Protein AF-0000000068151676 (afdb_homodimer)

InterPro domains:
  IPR029068 Glyoxalase/Bleomycin resistance protein/Dihydroxybiphenyl dioxygenase [G3DSA:3.10.180.10] (1-134)
  IPR029068 Glyoxalase/Bleomycin resistance protein/Dihydroxybiphenyl dioxygenase [SSF54593] (1-127)
  IPR037523 Vicinal oxygen chelate (VOC), core domain [PS51819] (2-126)
  IPR053863 Glyoxalase/Bleomycin resistance-like, N-terminal [PF22677] (2-41)

Sequence (268 aa):
MRMIFVNLPVKDLKASRSFFSALGFTFNEQFSDETAACMVIDDNIFAMLLTEPKFRSFIVGEISDTAKGTEVITALSAASRAECDDMFDKAIAAGGKPWKPAIDYGFMYGISFQDLDGHVWEFMWMDMSAQQQAMRMIFVNLPVKDLKASRSFFSALGFTFNEQFSDETAACMVIDDNIFAMLLTEPKFRSFIVGEISDTAKGTEVITALSAASRAECDDMFDKAIAAGGKPWKPAIDYGFMYGISFQDLDGHVWEFMWMDMSAQQQA

Structure (mmCIF, N/CA/C/O backbone):
data_AF-0000000068151676-model_v1
#
loop_
_entity.id
_entity.type
_entity.pdbx_description
1 polymer 'VOC domain-containing protein'
#
loop_
_atom_site.group_PDB
_atom_site.id
_atom_site.type_symbol
_atom_site.label_atom_id
_atom_site.label_alt_id
_atom_site.label_comp_id
_atom_site.label_asym_id
_atom_site.label_entity_id
_atom_site.label_seq_id
_atom_site.pdbx_PDB_ins_code
_atom_site.Cartn_x
_atom_site.Cartn_y
_atom_site.Cartn_z
_atom_site.occupancy
_atom_site.B_iso_or_equiv
_atom_site.auth_seq_id
_atom_site.auth_comp_id
_atom_site.auth_asym_id
_atom_site.auth_atom_id
_atom_site.pdbx_PDB_model_num
ATOM 1 N N . MET A 1 1 ? -5.285 -12.68 12.672 1 90 1 MET A N 1
ATOM 2 C CA . MET A 1 1 ? -4.746 -11.344 12.422 1 90 1 MET A CA 1
ATOM 3 C C . MET A 1 1 ? -4.367 -11.18 10.961 1 90 1 MET A C 1
ATOM 5 O O . MET A 1 1 ? -3.666 -12.023 10.391 1 90 1 MET A O 1
ATOM 9 N N . ARG A 1 2 ? -4.957 -10.148 10.32 1 96.56 2 ARG A N 1
ATOM 10 C CA . ARG A 1 2 ? -4.684 -9.906 8.906 1 96.56 2 ARG A CA 1
ATOM 11 C C . ARG A 1 2 ? -3.449 -9.031 8.727 1 96.56 2 ARG A C 1
ATOM 13 O O . ARG A 1 2 ? -3.264 -8.055 9.453 1 96.56 2 ARG A O 1
ATOM 20 N N . MET A 1 3 ? -2.578 -9.43 7.773 1 98.19 3 MET A N 1
ATOM 21 C CA . MET A 1 3 ? -1.431 -8.602 7.406 1 98.19 3 MET A CA 1
ATOM 22 C C . MET A 1 3 ? -1.696 -7.852 6.109 1 98.19 3 MET A C 1
ATOM 24 O O . MET A 1 3 ? -2.447 -8.32 5.254 1 98.19 3 MET A O 1
ATOM 28 N N . ILE A 1 4 ? -1.12 -6.715 6.02 1 98.81 4 ILE A N 1
ATOM 29 C CA . ILE A 1 4 ? -1.183 -5.969 4.77 1 98.81 4 ILE A CA 1
ATOM 30 C C . ILE A 1 4 ? 0.229 -5.734 4.238 1 98.81 4 ILE A C 1
ATOM 32 O O . ILE A 1 4 ? 1.154 -5.469 5.008 1 98.81 4 ILE A O 1
ATOM 36 N N . PHE A 1 5 ? 0.404 -5.891 2.932 1 98.81 5 PHE A N 1
ATOM 37 C CA . PHE A 1 5 ? 1.604 -5.57 2.166 1 98.81 5 PHE A CA 1
ATOM 38 C C . PHE A 1 5 ? 1.286 -4.602 1.036 1 98.81 5 PHE A C 1
ATOM 40 O O . PHE A 1 5 ? 0.619 -4.965 0.066 1 98.81 5 PHE A O 1
ATOM 47 N N . VAL A 1 6 ? 1.737 -3.387 1.204 1 98.94 6 VAL A N 1
ATOM 48 C CA . VAL A 1 6 ? 1.588 -2.404 0.135 1 98.94 6 VAL A CA 1
ATOM 49 C C . VAL A 1 6 ? 2.783 -2.486 -0.812 1 98.94 6 VAL A C 1
ATOM 51 O O . VAL A 1 6 ? 3.898 -2.102 -0.45 1 98.94 6 VAL A O 1
ATOM 54 N N . ASN A 1 7 ? 2.584 -2.951 -2.025 1 98.94 7 ASN A N 1
ATOM 55 C CA . ASN A 1 7 ? 3.658 -3.143 -2.996 1 98.94 7 ASN A CA 1
ATOM 56 C C . ASN A 1 7 ? 3.814 -1.926 -3.904 1 98.94 7 ASN A C 1
ATOM 58 O O . ASN A 1 7 ? 2.865 -1.524 -4.582 1 98.94 7 ASN A O 1
ATOM 62 N N . LEU A 1 8 ? 4.992 -1.408 -3.936 1 98.94 8 LEU A N 1
ATOM 63 C CA . LEU A 1 8 ? 5.289 -0.216 -4.723 1 98.94 8 LEU A CA 1
ATOM 64 C C . LEU A 1 8 ? 6.531 -0.427 -5.582 1 98.94 8 LEU A C 1
ATOM 66 O O . LEU A 1 8 ? 7.551 -0.92 -5.094 1 98.94 8 LEU A O 1
ATOM 70 N N . PRO A 1 9 ? 6.473 -0.011 -6.848 1 98.94 9 PRO A N 1
ATOM 71 C CA . PRO A 1 9 ? 7.676 -0.056 -7.68 1 98.94 9 PRO A CA 1
ATOM 72 C C . PRO A 1 9 ? 8.664 1.059 -7.344 1 98.94 9 PRO A C 1
ATOM 74 O O . PRO A 1 9 ? 8.258 2.182 -7.043 1 98.94 9 PRO A O 1
ATOM 77 N N . VAL A 1 10 ? 9.898 0.728 -7.414 1 98.94 10 VAL A N 1
ATOM 78 C CA . VAL A 1 10 ? 10.945 1.719 -7.215 1 98.94 10 VAL A CA 1
ATOM 79 C C . VAL A 1 10 ? 12.008 1.58 -8.312 1 98.94 10 VAL A C 1
ATOM 81 O O . VAL A 1 10 ? 12.25 0.48 -8.812 1 98.94 10 VAL A O 1
ATOM 84 N N . LYS A 1 11 ? 12.648 2.662 -8.656 1 98.75 11 LYS A N 1
ATOM 85 C CA . LYS A 1 11 ? 13.648 2.682 -9.727 1 98.75 11 LYS A CA 1
ATOM 86 C C . LYS A 1 11 ? 15 2.184 -9.219 1 98.75 11 LYS A C 1
ATOM 88 O O . LYS A 1 11 ? 15.719 1.485 -9.938 1 98.75 11 LYS A O 1
ATOM 93 N N . ASP A 1 12 ? 15.445 2.574 -8.07 1 98.81 12 ASP A N 1
ATOM 94 C CA . ASP A 1 12 ? 16.688 2.205 -7.414 1 98.81 12 ASP A CA 1
ATOM 95 C C . ASP A 1 12 ? 16.438 1.697 -5.996 1 98.81 12 ASP A C 1
ATOM 97 O O . ASP A 1 12 ? 16.266 2.49 -5.07 1 98.81 12 ASP A O 1
ATOM 101 N N . LEU A 1 13 ? 16.547 0.364 -5.852 1 98.88 13 LEU A N 1
ATOM 102 C CA . LEU A 1 13 ? 16.156 -0.261 -4.594 1 98.88 13 LEU A CA 1
ATOM 103 C C . LEU A 1 13 ? 17.078 0.171 -3.461 1 98.88 13 LEU A C 1
ATOM 105 O O . LEU A 1 13 ? 16.625 0.415 -2.342 1 98.88 13 LEU A O 1
ATOM 109 N N . LYS A 1 14 ? 18.312 0.249 -3.689 1 98.75 14 LYS A N 1
ATOM 110 C CA . LYS A 1 14 ? 19.266 0.668 -2.67 1 98.75 14 LYS A CA 1
ATOM 111 C C . LYS A 1 14 ? 18.969 2.086 -2.188 1 98.75 14 LYS A C 1
ATOM 113 O O . LYS A 1 14 ? 19 2.355 -0.985 1 98.75 14 LYS A O 1
ATOM 118 N N . ALA A 1 15 ? 18.703 3.014 -3.115 1 98.88 15 ALA A N 1
ATOM 119 C CA . ALA A 1 15 ? 18.359 4.391 -2.764 1 98.88 15 ALA A CA 1
ATOM 120 C C . ALA A 1 15 ? 17.078 4.441 -1.947 1 98.88 15 ALA A C 1
ATOM 122 O O . ALA A 1 15 ? 16.984 5.191 -0.972 1 98.88 15 ALA A O 1
ATOM 123 N N . SER A 1 16 ? 16.078 3.639 -2.355 1 98.94 16 SER A N 1
ATOM 124 C CA . SER A 1 16 ? 14.805 3.619 -1.641 1 98.94 16 SER A CA 1
ATOM 125 C C . SER A 1 16 ? 14.969 3.061 -0.231 1 98.94 16 SER A C 1
ATOM 127 O O . SER A 1 16 ? 14.375 3.578 0.72 1 98.94 16 SER A O 1
ATOM 129 N N . ARG A 1 17 ? 15.766 2.02 -0.066 1 98.81 17 ARG A N 1
ATOM 130 C CA . ARG A 1 17 ? 16.047 1.486 1.262 1 98.81 17 ARG A CA 1
ATOM 131 C C . ARG A 1 17 ? 16.703 2.545 2.148 1 98.81 17 ARG A C 1
ATOM 133 O O . ARG A 1 17 ? 16.328 2.703 3.312 1 98.81 17 ARG A O 1
ATOM 140 N N . SER A 1 18 ? 17.688 3.223 1.589 1 98.88 18 SER A N 1
ATOM 141 C CA . SER A 1 18 ? 18.359 4.277 2.332 1 98.88 18 SER A CA 1
ATOM 142 C C . SER A 1 18 ? 17.391 5.379 2.744 1 98.88 18 SER A C 1
ATOM 144 O O . SER A 1 18 ? 17.453 5.875 3.871 1 98.88 18 SER A O 1
ATOM 146 N N . PHE A 1 19 ? 16.531 5.77 1.815 1 98.94 19 PHE A N 1
ATOM 147 C CA . PHE A 1 19 ? 15.516 6.789 2.072 1 98.94 19 PHE A CA 1
ATOM 148 C C . PHE A 1 19 ? 14.656 6.402 3.27 1 98.94 19 PHE A C 1
ATOM 150 O O . PHE A 1 19 ? 14.562 7.16 4.242 1 98.94 19 PHE A O 1
ATOM 157 N N . PHE A 1 20 ? 14.055 5.199 3.26 1 98.94 20 PHE A N 1
ATOM 158 C CA . PHE A 1 20 ? 13.109 4.812 4.301 1 98.94 20 PHE A CA 1
ATOM 159 C C . PHE A 1 20 ? 13.836 4.469 5.594 1 98.94 20 PHE A C 1
ATOM 161 O O . PHE A 1 20 ? 13.297 4.668 6.684 1 98.94 20 PHE A O 1
ATOM 168 N N . SER A 1 21 ? 15.125 3.998 5.5 1 98.88 21 SER A N 1
ATOM 169 C CA . SER A 1 21 ? 15.938 3.84 6.699 1 98.88 21 SER A CA 1
ATOM 170 C C . SER A 1 21 ? 16.172 5.176 7.395 1 98.88 21 SER A C 1
ATOM 172 O O . SER A 1 21 ? 16.156 5.254 8.625 1 98.88 21 SER A O 1
ATOM 174 N N . ALA A 1 22 ? 16.422 6.23 6.594 1 98.81 22 ALA A N 1
ATOM 175 C CA . ALA A 1 22 ? 16.609 7.57 7.141 1 98.81 22 ALA A CA 1
ATOM 176 C C . ALA A 1 22 ? 15.352 8.031 7.887 1 98.81 22 ALA A C 1
ATOM 178 O O . ALA A 1 22 ? 15.43 8.883 8.773 1 98.81 22 ALA A O 1
ATOM 179 N N . LEU A 1 23 ? 14.164 7.527 7.52 1 98.75 23 LEU A N 1
ATOM 180 C CA . LEU A 1 23 ? 12.914 7.875 8.188 1 98.75 23 LEU A CA 1
ATOM 181 C C . LEU A 1 23 ? 12.719 7.039 9.445 1 98.75 23 LEU A C 1
ATOM 183 O O . LEU A 1 23 ? 11.781 7.27 10.211 1 98.75 23 LEU A O 1
ATOM 187 N N . GLY A 1 24 ? 13.531 5.996 9.641 1 98.5 24 GLY A N 1
ATOM 188 C CA . GLY A 1 24 ? 13.492 5.207 10.867 1 98.5 24 GLY A CA 1
ATOM 189 C C . GLY A 1 24 ? 12.898 3.824 10.656 1 98.5 24 GLY A C 1
ATOM 190 O O . GLY A 1 24 ? 12.766 3.053 11.609 1 98.5 24 GLY A O 1
ATOM 191 N N . PHE A 1 25 ? 12.547 3.49 9.406 1 98.75 25 PHE A N 1
ATOM 192 C CA . PHE A 1 25 ? 11.977 2.172 9.148 1 98.75 25 PHE A CA 1
ATOM 193 C C . PHE A 1 25 ? 13.078 1.129 8.992 1 98.75 25 PHE A C 1
ATOM 195 O O . PHE A 1 25 ? 14.211 1.461 8.641 1 98.75 25 PHE A O 1
ATOM 202 N N . THR A 1 26 ? 12.727 -0.078 9.344 1 98.69 26 THR A N 1
ATOM 203 C CA . THR A 1 26 ? 13.625 -1.218 9.195 1 98.69 26 THR A CA 1
ATOM 204 C C . THR A 1 26 ? 13.109 -2.174 8.117 1 98.69 26 THR A C 1
ATOM 206 O O . THR A 1 26 ? 12.031 -1.966 7.562 1 98.69 26 THR A O 1
ATOM 209 N N . PHE A 1 27 ? 13.938 -3.191 7.852 1 98.69 27 PHE A N 1
ATOM 210 C CA . PHE A 1 27 ? 13.594 -4.133 6.793 1 98.69 27 PHE A CA 1
ATOM 211 C C . PHE A 1 27 ? 13.719 -5.57 7.285 1 98.69 27 PHE A C 1
ATOM 213 O O . PHE A 1 27 ? 14.641 -5.902 8.023 1 98.69 27 PHE A O 1
ATOM 220 N N . ASN A 1 28 ? 12.703 -6.418 6.977 1 98.56 28 ASN A N 1
ATOM 221 C CA . ASN A 1 28 ? 12.781 -7.859 7.199 1 98.56 28 ASN A CA 1
ATOM 222 C C . ASN A 1 28 ? 13.617 -8.547 6.121 1 98.56 28 ASN A C 1
ATOM 224 O O . ASN A 1 28 ? 13.141 -8.75 5 1 98.56 28 ASN A O 1
ATOM 228 N N . GLU A 1 29 ? 14.781 -8.914 6.41 1 97.81 29 GLU A N 1
ATOM 229 C CA . GLU A 1 29 ? 15.727 -9.406 5.41 1 97.81 29 GLU A CA 1
ATOM 230 C C . GLU A 1 29 ? 15.336 -10.797 4.918 1 97.81 29 GLU A C 1
ATOM 232 O O . GLU A 1 29 ? 15.789 -11.242 3.865 1 97.81 29 GLU A O 1
ATOM 237 N N . GLN A 1 30 ? 14.523 -11.539 5.668 1 94.88 30 GLN A N 1
ATOM 238 C CA . GLN A 1 30 ? 14.016 -12.828 5.211 1 94.88 30 GLN A CA 1
ATOM 239 C C . GLN A 1 30 ? 13.164 -12.672 3.955 1 94.88 30 GLN A C 1
ATOM 241 O O . GLN A 1 30 ? 13.086 -13.586 3.131 1 94.88 30 GLN A O 1
ATOM 246 N N . PHE A 1 31 ? 12.609 -11.492 3.826 1 95.69 31 PHE A N 1
ATOM 247 C CA . PHE A 1 31 ? 11.719 -11.242 2.695 1 95.69 31 PHE A CA 1
ATOM 248 C C . PHE A 1 31 ? 12.266 -10.141 1.804 1 95.69 31 PHE A C 1
ATOM 250 O O . PHE A 1 31 ? 11.5 -9.375 1.206 1 95.69 31 PHE A O 1
ATOM 257 N N . SER A 1 32 ? 13.555 -9.984 1.828 1 98.06 32 SER A N 1
ATOM 258 C CA . SER A 1 32 ? 14.234 -9.008 0.991 1 98.06 32 SER A CA 1
ATOM 259 C C . SER A 1 32 ? 15.352 -9.656 0.174 1 98.06 32 SER A C 1
ATOM 261 O O . SER A 1 32 ? 15.953 -10.633 0.61 1 98.06 32 SER A O 1
ATOM 263 N N . ASP A 1 33 ? 15.539 -9.148 -0.966 1 98 33 ASP A N 1
ATOM 264 C CA . ASP A 1 33 ? 16.656 -9.531 -1.816 1 98 33 ASP A CA 1
ATOM 265 C C . ASP A 1 33 ? 17.078 -8.375 -2.729 1 98 33 ASP A C 1
ATOM 267 O O . ASP A 1 33 ? 16.828 -7.211 -2.414 1 98 33 ASP A O 1
ATOM 271 N N . GLU A 1 34 ? 17.781 -8.672 -3.789 1 98.06 34 GLU A N 1
ATOM 272 C CA . GLU A 1 34 ? 18.297 -7.625 -4.66 1 98.06 34 GLU A CA 1
ATOM 273 C C . GLU A 1 34 ? 17.188 -6.977 -5.473 1 98.06 34 GLU A C 1
ATOM 275 O O . GLU A 1 34 ? 17.375 -5.926 -6.086 1 98.06 34 GLU A O 1
ATOM 280 N N . THR A 1 35 ? 15.984 -7.602 -5.465 1 98.62 35 THR A N 1
ATOM 281 C CA . THR A 1 35 ? 14.922 -7.105 -6.328 1 98.62 35 THR A CA 1
ATOM 282 C C . THR A 1 35 ? 13.75 -6.582 -5.5 1 98.62 35 THR A C 1
ATOM 284 O O . THR A 1 35 ? 12.82 -5.973 -6.043 1 98.62 35 THR A O 1
ATOM 287 N N . ALA A 1 36 ? 13.766 -6.848 -4.168 1 98.75 36 ALA A N 1
ATOM 288 C CA . ALA A 1 36 ? 12.664 -6.465 -3.293 1 98.75 36 ALA A CA 1
ATOM 289 C C . ALA A 1 36 ? 13.148 -6.223 -1.867 1 98.75 36 ALA A C 1
ATOM 291 O O . ALA A 1 36 ? 14 -6.961 -1.361 1 98.75 36 ALA A O 1
ATOM 292 N N . ALA A 1 37 ? 12.633 -5.227 -1.216 1 98.88 37 ALA A N 1
ATOM 293 C CA . ALA A 1 37 ? 12.852 -4.945 0.2 1 98.88 37 ALA A CA 1
ATOM 294 C C . ALA A 1 37 ? 11.531 -4.914 0.967 1 98.88 37 ALA A C 1
ATOM 296 O O . ALA A 1 37 ? 10.602 -4.203 0.582 1 98.88 37 ALA A O 1
ATOM 297 N N . CYS A 1 38 ? 11.445 -5.68 2.004 1 98.81 38 CYS A N 1
ATOM 298 C CA . CYS A 1 38 ? 10.266 -5.73 2.867 1 98.81 38 CYS A CA 1
ATOM 299 C C . CYS A 1 38 ? 10.414 -4.762 4.035 1 98.81 38 CYS A C 1
ATOM 301 O O . CYS A 1 38 ? 11.047 -5.086 5.039 1 98.81 38 CYS A O 1
ATOM 303 N N . MET A 1 39 ? 9.797 -3.6 3.934 1 98.94 39 MET A N 1
ATOM 304 C CA . MET A 1 39 ? 9.836 -2.572 4.973 1 98.94 39 MET A CA 1
ATOM 305 C C . MET A 1 39 ? 8.844 -2.891 6.09 1 98.94 39 MET A C 1
ATOM 307 O O . MET A 1 39 ? 7.668 -3.135 5.828 1 9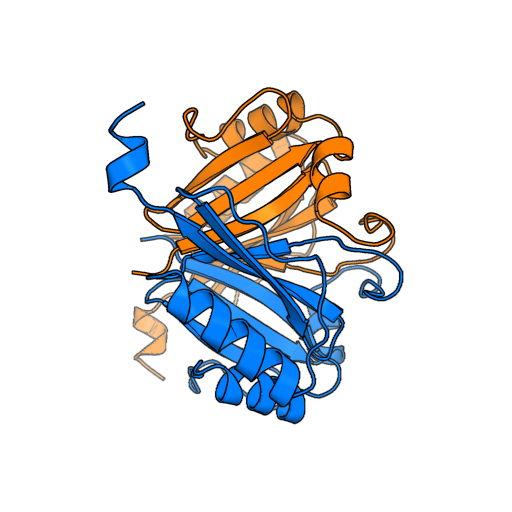8.94 39 MET A O 1
ATOM 311 N N . VAL A 1 40 ? 9.281 -2.873 7.312 1 98.81 40 VAL A N 1
ATOM 312 C CA . VAL A 1 40 ? 8.445 -3.166 8.477 1 98.81 40 VAL A CA 1
ATOM 313 C C . VAL A 1 40 ? 7.867 -1.868 9.031 1 98.81 40 VAL A C 1
ATOM 315 O O . VAL A 1 40 ? 8.609 -0.986 9.469 1 98.81 40 VAL A O 1
ATOM 318 N N . ILE A 1 41 ? 6.574 -1.723 9.039 1 98.69 41 ILE A N 1
ATOM 319 C CA . ILE A 1 41 ? 5.895 -0.536 9.547 1 98.69 41 ILE A CA 1
ATOM 320 C C . ILE A 1 41 ? 5.32 -0.821 10.93 1 98.69 41 ILE A C 1
ATOM 322 O O . ILE A 1 41 ? 5.441 0.004 11.844 1 98.69 41 ILE A O 1
ATOM 326 N N . ASP A 1 42 ? 4.68 -1.977 11.109 1 98.25 42 ASP A N 1
ATOM 327 C CA . ASP A 1 42 ? 4.172 -2.547 12.352 1 98.25 42 ASP A CA 1
ATOM 328 C C . ASP A 1 42 ? 4.16 -4.074 12.289 1 98.25 42 ASP A C 1
ATOM 330 O O . ASP A 1 42 ? 4.645 -4.664 11.32 1 98.25 42 ASP A O 1
ATOM 334 N N . ASP A 1 43 ? 3.658 -4.773 13.344 1 97.38 43 ASP A N 1
ATOM 335 C CA . ASP A 1 43 ? 3.701 -6.23 13.438 1 97.38 43 ASP A CA 1
ATOM 336 C C . ASP A 1 43 ? 2.986 -6.879 12.25 1 97.38 43 ASP A C 1
ATOM 338 O O . ASP A 1 43 ? 3.377 -7.953 11.797 1 97.38 43 ASP A O 1
ATOM 342 N N . ASN A 1 44 ? 1.935 -6.211 11.742 1 98.19 44 ASN A N 1
ATOM 343 C CA . ASN A 1 44 ? 1.143 -6.797 10.664 1 98.19 44 ASN A CA 1
ATOM 344 C C . ASN A 1 44 ? 0.999 -5.832 9.492 1 98.19 44 ASN A C 1
ATOM 346 O O . ASN A 1 44 ? 0.068 -5.957 8.695 1 98.19 44 ASN A O 1
ATOM 350 N N . ILE A 1 45 ? 1.82 -4.785 9.43 1 98.81 45 ILE A N 1
ATOM 351 C CA . ILE A 1 45 ? 1.795 -3.791 8.359 1 98.81 45 ILE A CA 1
ATOM 352 C C . ILE A 1 45 ? 3.17 -3.707 7.699 1 98.81 45 ILE A C 1
ATOM 354 O O . ILE A 1 45 ? 4.168 -3.416 8.359 1 98.81 45 ILE A O 1
ATOM 358 N N . PHE A 1 46 ? 3.18 -3.902 6.375 1 98.88 46 PHE A N 1
ATOM 359 C CA . PHE A 1 46 ? 4.418 -3.889 5.605 1 98.88 46 PHE A CA 1
ATOM 360 C C . PHE A 1 46 ? 4.242 -3.115 4.305 1 98.88 46 PHE A C 1
ATOM 362 O O . PHE A 1 46 ? 3.133 -3.035 3.771 1 98.88 46 PHE A O 1
ATOM 369 N N . ALA A 1 47 ? 5.328 -2.602 3.848 1 98.94 47 ALA A N 1
ATOM 370 C CA . ALA A 1 47 ? 5.445 -2.158 2.461 1 98.94 47 ALA A CA 1
ATOM 371 C C . ALA A 1 47 ? 6.516 -2.953 1.719 1 98.94 47 ALA A C 1
ATOM 373 O O . ALA A 1 47 ? 7.613 -3.166 2.24 1 98.94 47 ALA A O 1
ATOM 374 N N . MET A 1 48 ? 6.188 -3.383 0.573 1 98.88 48 MET A N 1
ATOM 375 C CA . MET A 1 48 ? 7.148 -4.043 -0.307 1 98.88 48 MET A CA 1
ATOM 376 C C . MET A 1 48 ? 7.645 -3.082 -1.383 1 98.88 48 MET A C 1
ATOM 378 O O . MET A 1 48 ? 6.895 -2.707 -2.283 1 98.88 48 MET A O 1
ATOM 382 N N . LEU A 1 49 ? 8.906 -2.729 -1.244 1 98.94 49 LEU A N 1
ATOM 383 C CA . LEU A 1 49 ? 9.555 -1.965 -2.303 1 98.94 49 LEU A CA 1
ATOM 384 C C . LEU A 1 49 ? 10.164 -2.893 -3.346 1 98.94 49 LEU A C 1
ATOM 386 O O . LEU A 1 49 ? 11.094 -3.65 -3.045 1 98.94 49 LEU A O 1
ATOM 390 N N . LEU A 1 50 ? 9.648 -2.824 -4.531 1 98.94 50 LEU A N 1
ATOM 391 C CA . LEU A 1 50 ? 10.047 -3.736 -5.594 1 98.94 50 LEU A CA 1
ATOM 392 C C . LEU A 1 50 ? 10.742 -2.982 -6.727 1 98.94 50 LEU A C 1
ATOM 394 O O . LEU A 1 50 ? 10.242 -1.951 -7.184 1 98.94 50 LEU A O 1
ATOM 398 N N . THR A 1 51 ? 11.875 -3.525 -7.238 1 98.94 51 THR A N 1
ATOM 399 C CA . THR A 1 51 ? 12.391 -2.953 -8.477 1 98.94 51 THR A CA 1
ATOM 400 C C . THR A 1 51 ? 11.336 -2.996 -9.578 1 98.94 51 THR A C 1
ATOM 402 O O . THR A 1 51 ? 10.438 -3.842 -9.547 1 98.94 51 THR A O 1
ATOM 405 N N . GLU A 1 52 ? 11.469 -2.09 -10.523 1 98.75 52 GLU A N 1
ATOM 406 C CA . GLU A 1 52 ? 10.477 -2.029 -11.594 1 98.75 52 GLU A CA 1
ATOM 407 C C . GLU A 1 52 ? 10.383 -3.357 -12.336 1 98.75 52 GLU A C 1
ATOM 409 O O . GLU A 1 52 ? 9.289 -3.84 -12.633 1 98.75 52 GLU A O 1
ATOM 414 N N . PRO A 1 53 ? 11.555 -4.035 -12.672 1 98.62 53 PRO A N 1
ATOM 415 C CA . PRO A 1 53 ? 11.422 -5.34 -13.32 1 98.62 53 PRO A CA 1
ATOM 416 C C . PRO A 1 53 ? 10.664 -6.352 -12.461 1 98.62 53 PRO A C 1
ATOM 418 O O . PRO A 1 53 ? 9.812 -7.086 -12.977 1 98.62 53 PRO A O 1
ATOM 421 N N . LYS A 1 54 ? 10.922 -6.43 -11.211 1 98.62 54 LYS A N 1
ATOM 422 C CA . LYS A 1 54 ? 10.203 -7.332 -10.312 1 98.62 54 LYS A CA 1
ATOM 423 C C . LYS A 1 54 ? 8.719 -6.988 -10.25 1 98.62 54 LYS A C 1
ATOM 425 O O . LYS A 1 54 ? 7.867 -7.871 -10.375 1 98.62 54 LYS A O 1
ATOM 430 N N . PHE A 1 55 ? 8.375 -5.738 -10.055 1 98.75 55 PHE A N 1
ATOM 431 C CA . PHE A 1 55 ? 6.988 -5.289 -9.992 1 98.75 55 PHE A CA 1
ATOM 432 C C . PHE A 1 55 ? 6.242 -5.648 -11.273 1 98.75 55 PHE A C 1
ATOM 434 O O . PHE A 1 55 ? 5.09 -6.082 -11.227 1 98.75 55 PHE A O 1
ATOM 441 N N . ARG A 1 56 ? 6.855 -5.504 -12.438 1 98.38 56 ARG A N 1
ATOM 442 C CA . ARG A 1 56 ? 6.25 -5.809 -13.727 1 98.38 56 ARG A CA 1
ATOM 443 C C . ARG A 1 56 ? 5.836 -7.273 -13.805 1 98.38 56 ARG A C 1
ATOM 445 O O . ARG A 1 56 ? 4.875 -7.617 -14.5 1 98.38 56 ARG A O 1
ATOM 452 N N . SER A 1 57 ? 6.523 -8.078 -13.07 1 97.38 57 SER A N 1
ATOM 453 C CA . SER A 1 57 ? 6.188 -9.5 -13.102 1 97.38 57 SER A CA 1
ATOM 454 C C . SER A 1 57 ? 4.852 -9.766 -12.414 1 97.38 57 SER A C 1
ATOM 456 O O . SER A 1 57 ? 4.262 -10.836 -12.586 1 97.38 57 SER A O 1
ATOM 458 N N . PHE A 1 58 ? 4.32 -8.828 -11.688 1 97.56 58 PHE A N 1
ATOM 459 C CA . PHE A 1 58 ? 3.096 -9.016 -10.914 1 97.56 58 PHE A CA 1
ATOM 460 C C . PHE A 1 58 ? 1.931 -8.273 -11.562 1 97.56 58 PHE A C 1
ATOM 462 O O . PHE A 1 58 ? 0.791 -8.383 -11.102 1 97.56 58 PHE A O 1
ATOM 469 N N . ILE A 1 59 ? 2.242 -7.531 -12.625 1 98.12 59 ILE A N 1
ATOM 470 C CA . ILE A 1 59 ? 1.151 -6.707 -13.141 1 98.12 59 ILE A CA 1
ATOM 471 C C . ILE A 1 59 ? 0.902 -7.039 -14.609 1 98.12 59 ILE A C 1
ATOM 473 O O . ILE A 1 59 ? 1.736 -7.676 -15.258 1 98.12 59 ILE A O 1
ATOM 477 N N . VAL A 1 60 ? -0.286 -6.676 -14.984 1 96.56 60 VAL A N 1
ATOM 478 C CA . VAL A 1 60 ? -0.67 -6.641 -16.391 1 96.56 60 VAL A CA 1
ATOM 479 C C . VAL A 1 60 ? -0.567 -5.211 -16.922 1 96.56 60 VAL A C 1
ATOM 481 O O . VAL A 1 60 ? -1.132 -4.285 -16.328 1 96.56 60 VAL A O 1
ATOM 484 N N . GLY A 1 61 ? 0.168 -5.066 -17.969 1 96.44 61 GLY A N 1
ATOM 485 C CA . GLY A 1 61 ? 0.284 -3.723 -18.516 1 96.44 61 GLY A CA 1
ATOM 486 C C . GLY A 1 61 ? 1.44 -2.936 -17.922 1 96.44 61 GLY A C 1
ATOM 487 O O . GLY A 1 61 ? 2.488 -3.504 -17.609 1 96.44 61 GLY A O 1
ATOM 488 N N . GLU A 1 62 ? 1.354 -1.631 -17.781 1 98.12 62 GLU A N 1
ATOM 489 C CA . GLU A 1 62 ? 2.477 -0.75 -17.484 1 98.12 62 GLU A CA 1
ATOM 490 C C . GLU A 1 62 ? 2.455 -0.322 -16.016 1 98.12 62 GLU A C 1
ATOM 492 O O . GLU A 1 62 ? 1.425 -0.425 -15.344 1 98.12 62 GLU A O 1
ATOM 497 N N . ILE A 1 63 ? 3.615 0.045 -15.586 1 98.75 63 ILE A N 1
ATOM 498 C CA . ILE A 1 63 ? 3.713 0.749 -14.312 1 98.75 63 ILE A CA 1
ATOM 499 C C . ILE A 1 63 ? 3.236 2.189 -14.477 1 98.75 63 ILE A C 1
ATOM 501 O O . ILE A 1 63 ? 3.602 2.861 -15.445 1 98.75 63 ILE A O 1
ATOM 505 N N . SER A 1 64 ? 2.422 2.67 -13.586 1 98.44 64 SER A N 1
ATOM 506 C CA . SER A 1 64 ? 1.949 4.051 -13.641 1 98.44 64 SER A CA 1
ATOM 507 C C . SER A 1 64 ? 3.107 5.035 -13.539 1 98.44 64 SER A C 1
ATOM 509 O O . SER A 1 64 ? 4.086 4.781 -12.836 1 98.44 64 SER A O 1
ATOM 511 N N . ASP A 1 65 ? 2.988 6.141 -14.234 1 97.69 65 ASP A N 1
ATOM 512 C CA . ASP A 1 65 ? 3.908 7.27 -14.109 1 97.69 65 ASP A CA 1
ATOM 513 C C . ASP A 1 65 ? 3.467 8.219 -13 1 97.69 65 ASP A C 1
ATOM 515 O O . ASP A 1 65 ? 2.557 9.031 -13.195 1 97.69 65 ASP A O 1
ATOM 519 N N . THR A 1 66 ? 4.125 8.203 -11.859 1 97.62 66 THR A N 1
ATOM 520 C CA . THR A 1 66 ? 3.713 8.969 -10.688 1 97.62 66 THR A CA 1
ATOM 521 C C . THR A 1 66 ? 3.891 10.461 -10.922 1 97.62 66 THR A C 1
ATOM 523 O O . THR A 1 66 ? 3.377 11.281 -10.156 1 97.62 66 THR A O 1
ATOM 526 N N . ALA A 1 67 ? 4.566 10.867 -11.922 1 96.44 67 ALA A N 1
ATOM 527 C CA . ALA A 1 67 ? 4.668 12.273 -12.289 1 96.44 67 ALA A CA 1
ATOM 528 C C . ALA A 1 67 ? 3.402 12.75 -12.992 1 96.44 67 ALA A C 1
ATOM 530 O O . ALA A 1 67 ? 3.176 13.953 -13.125 1 96.44 67 ALA A O 1
ATOM 531 N N . LYS A 1 68 ? 2.611 11.766 -13.477 1 96.38 68 LYS A N 1
ATOM 532 C CA . LYS A 1 68 ? 1.448 12.133 -14.281 1 96.38 68 LYS A CA 1
ATOM 533 C C . LYS A 1 68 ? 0.154 11.93 -13.5 1 96.38 68 LYS A C 1
ATOM 535 O O . LYS A 1 68 ? -0.893 12.461 -13.875 1 96.38 68 LYS A O 1
ATOM 540 N N . GLY A 1 69 ? 0.163 11.172 -12.492 1 98.06 69 GLY A N 1
ATOM 541 C CA . GLY A 1 69 ? -1.042 10.922 -11.719 1 98.06 69 GLY A CA 1
ATOM 542 C C . GLY A 1 69 ? -0.771 10.188 -10.414 1 98.06 69 GLY A C 1
ATOM 543 O O . GLY A 1 69 ? 0.32 9.656 -10.211 1 98.06 69 GLY A O 1
ATOM 544 N N . THR A 1 70 ? -1.738 10.203 -9.516 1 98.81 70 THR A N 1
ATOM 545 C CA . THR A 1 70 ? -1.695 9.516 -8.227 1 98.81 70 THR A CA 1
ATOM 546 C C . THR A 1 70 ? -2.811 8.484 -8.133 1 98.81 7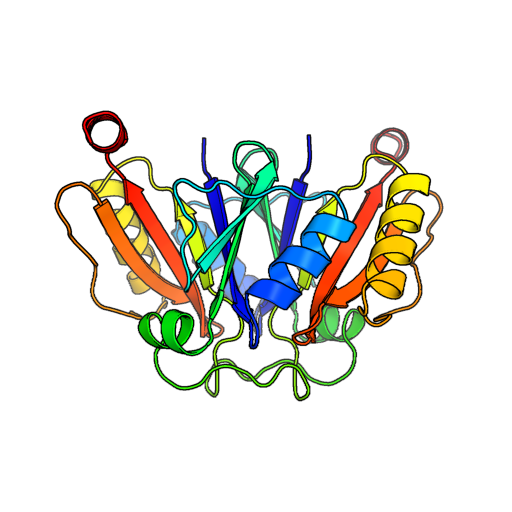0 THR A C 1
ATOM 548 O O . THR A 1 70 ? -3.984 8.805 -8.336 1 98.81 70 THR A O 1
ATOM 551 N N . GLU A 1 71 ? -2.436 7.254 -7.844 1 98.88 71 GLU A N 1
ATOM 552 C CA . GLU A 1 71 ? -3.432 6.195 -7.684 1 98.88 71 GLU A CA 1
ATOM 553 C C . GLU A 1 71 ? -3.717 5.926 -6.211 1 98.88 71 GLU A C 1
ATOM 555 O O . GLU A 1 71 ? -4.805 5.469 -5.855 1 98.88 71 GLU A O 1
ATOM 560 N N . VAL A 1 72 ? -2.734 6.141 -5.367 1 98.94 72 VAL A N 1
ATOM 561 C CA . VAL A 1 72 ? -2.852 5.734 -3.971 1 98.94 72 VAL A CA 1
ATOM 562 C C . VAL A 1 72 ? -2.162 6.758 -3.074 1 98.94 72 VAL A C 1
ATOM 564 O O . VAL A 1 72 ? -1.138 7.332 -3.451 1 98.94 72 VAL A O 1
ATOM 567 N N . ILE A 1 73 ? -2.762 7.094 -1.94 1 98.94 73 ILE A N 1
ATOM 568 C CA . ILE A 1 73 ? -2.102 7.75 -0.819 1 98.94 73 ILE A CA 1
ATOM 569 C C . ILE A 1 73 ? -1.971 6.773 0.348 1 98.94 73 ILE A C 1
ATOM 571 O O . ILE A 1 73 ? -2.969 6.227 0.823 1 98.94 73 ILE A O 1
ATOM 575 N N . THR A 1 74 ? -0.732 6.449 0.751 1 98.94 74 THR A N 1
ATOM 576 C CA . THR A 1 74 ? -0.507 5.629 1.935 1 98.94 74 THR A CA 1
ATOM 577 C C . THR A 1 74 ? -0.326 6.5 3.174 1 98.94 74 THR A C 1
ATOM 579 O O . THR A 1 74 ? 0.68 7.203 3.303 1 98.94 74 THR A O 1
ATOM 582 N N . ALA A 1 75 ? -1.354 6.5 4.078 1 98.81 75 ALA A N 1
ATOM 583 C CA . ALA A 1 75 ? -1.311 7.309 5.293 1 98.81 75 ALA A CA 1
ATOM 584 C C . ALA A 1 75 ? -1.022 6.441 6.516 1 98.81 75 ALA A C 1
ATOM 586 O O . ALA A 1 75 ? -1.622 5.375 6.688 1 98.81 75 ALA A O 1
ATOM 587 N N . LEU A 1 76 ? -0.117 6.844 7.34 1 98.81 76 LEU A N 1
ATOM 588 C CA . LEU A 1 76 ? 0.221 6.188 8.594 1 98.81 76 LEU A CA 1
ATOM 589 C C . LEU A 1 76 ? -0.089 7.094 9.781 1 98.81 76 LEU A C 1
ATOM 591 O O . LEU A 1 76 ? 0.112 8.305 9.711 1 98.81 76 LEU A O 1
ATOM 595 N N . SER A 1 77 ? -0.567 6.477 10.812 1 98.31 77 SER A N 1
ATOM 596 C CA . SER A 1 77 ? -0.797 7.254 12.023 1 98.31 77 SER A CA 1
ATOM 597 C C . SER A 1 77 ? 0.518 7.617 12.711 1 98.31 77 SER A C 1
ATOM 599 O O . SER A 1 77 ? 1.511 6.898 12.578 1 98.31 77 SER A O 1
ATOM 601 N N . ALA A 1 78 ? 0.496 8.727 13.359 1 97.81 78 ALA A N 1
ATOM 602 C CA . ALA A 1 78 ? 1.608 9.18 14.195 1 97.81 78 ALA A CA 1
ATOM 603 C C . ALA A 1 78 ? 1.194 9.266 15.664 1 97.81 78 ALA A C 1
ATOM 605 O O . ALA A 1 78 ? 0.025 9.5 15.969 1 97.81 78 ALA A O 1
ATOM 606 N N . ALA A 1 79 ? 2.125 9.086 16.547 1 96.31 79 ALA A N 1
ATOM 607 C CA . ALA A 1 79 ? 1.852 9.078 17.984 1 96.31 79 ALA A CA 1
ATOM 608 C C . ALA A 1 79 ? 1.723 10.5 18.531 1 96.31 79 ALA A C 1
ATOM 610 O O . ALA A 1 79 ? 1.229 10.711 19.641 1 96.31 79 ALA A O 1
ATOM 611 N N . SER A 1 80 ? 2.168 11.539 17.781 1 96.44 80 SER A N 1
ATOM 612 C CA . SER A 1 80 ? 2.145 12.938 18.188 1 96.44 80 SER A CA 1
ATOM 613 C C . SER A 1 80 ? 2.324 13.875 17 1 96.44 80 SER A C 1
ATOM 615 O O . SER A 1 80 ? 2.742 13.438 15.922 1 96.44 80 SER A O 1
ATOM 617 N N . ARG A 1 81 ? 2.018 15.117 17.234 1 97.12 81 ARG A N 1
ATOM 618 C CA . ARG A 1 81 ? 2.295 16.156 16.234 1 97.12 81 ARG A CA 1
ATOM 619 C C . ARG A 1 81 ? 3.785 16.219 15.93 1 97.12 81 ARG A C 1
ATOM 621 O O . ARG A 1 81 ? 4.176 16.375 14.766 1 97.12 81 ARG A O 1
ATOM 628 N N . ALA A 1 82 ? 4.586 16.156 16.984 1 98.06 82 ALA A N 1
ATOM 629 C CA . ALA A 1 82 ? 6.035 16.234 16.828 1 98.06 82 ALA A CA 1
ATOM 630 C C . ALA A 1 82 ? 6.555 15.117 15.922 1 98.06 82 ALA A C 1
ATOM 632 O O . ALA A 1 82 ? 7.496 15.32 15.156 1 98.06 82 ALA A O 1
ATOM 633 N N . GLU A 1 83 ? 5.996 13.898 16.047 1 98.25 83 GLU A N 1
ATOM 634 C CA . GLU A 1 83 ? 6.418 12.812 15.164 1 98.25 83 GLU A CA 1
ATOM 635 C C . GLU A 1 83 ? 6.133 13.141 13.703 1 98.25 83 GLU A C 1
ATOM 637 O O . GLU A 1 83 ? 6.93 12.812 12.82 1 98.25 83 GLU A O 1
ATOM 642 N N . CYS A 1 84 ? 4.988 13.75 13.414 1 98.5 84 CYS A N 1
ATOM 643 C CA . CYS A 1 84 ? 4.691 14.18 12.055 1 98.5 84 CYS A CA 1
ATOM 644 C C . CYS A 1 84 ? 5.785 15.094 11.516 1 98.5 84 CYS A C 1
ATOM 646 O O . CYS A 1 84 ? 6.312 14.859 10.43 1 98.5 84 CYS A O 1
ATOM 648 N N . ASP A 1 85 ? 6.148 16.078 12.336 1 98.44 85 ASP A N 1
ATOM 649 C CA . ASP A 1 85 ? 7.172 17.031 11.914 1 98.44 85 ASP A CA 1
ATOM 650 C C . ASP A 1 85 ? 8.508 16.344 11.688 1 98.44 85 ASP A C 1
ATOM 652 O O . ASP A 1 85 ? 9.195 16.609 10.703 1 98.44 85 ASP A O 1
ATOM 656 N N . ASP A 1 86 ? 8.844 15.492 12.602 1 98.75 86 ASP A N 1
ATOM 657 C CA . ASP A 1 86 ? 10.102 14.758 12.5 1 98.75 86 ASP A CA 1
ATOM 658 C C . ASP A 1 86 ? 10.156 13.93 11.211 1 98.75 86 ASP A C 1
ATOM 660 O O . ASP A 1 86 ? 11.164 13.93 10.508 1 98.75 86 ASP A O 1
ATOM 664 N N . MET A 1 87 ? 9.078 13.211 10.898 1 98.81 87 MET A N 1
ATOM 665 C CA . MET A 1 87 ? 9.008 12.391 9.688 1 98.81 87 MET A CA 1
ATOM 666 C C . MET A 1 87 ? 9.141 13.25 8.438 1 98.81 87 MET A C 1
ATOM 668 O O . MET A 1 87 ? 9.82 12.875 7.484 1 98.81 87 MET A O 1
ATOM 672 N N . PHE A 1 88 ? 8.477 14.367 8.445 1 98.81 88 PHE A N 1
ATOM 673 C CA . PHE A 1 88 ? 8.562 15.281 7.309 1 98.81 88 PHE A CA 1
ATOM 674 C C . PHE A 1 88 ? 9.992 15.75 7.102 1 98.81 88 PHE A C 1
ATOM 676 O O . PHE A 1 88 ? 10.523 15.672 5.988 1 98.81 88 PHE A O 1
ATOM 683 N N . ASP A 1 89 ? 10.641 16.25 8.18 1 98.88 89 ASP A N 1
ATOM 684 C CA . ASP A 1 89 ? 12 16.766 8.094 1 98.88 89 ASP A CA 1
ATOM 685 C C . ASP A 1 89 ? 12.969 15.695 7.598 1 98.88 89 ASP A C 1
ATOM 687 O O . ASP A 1 89 ? 13.812 15.969 6.738 1 98.88 89 ASP A O 1
ATOM 691 N N . LYS A 1 90 ? 12.844 14.508 8.133 1 98.94 90 LYS A N 1
ATOM 692 C CA . LYS A 1 90 ? 13.695 13.398 7.719 1 98.94 90 LYS A CA 1
ATOM 693 C C . LYS A 1 90 ? 13.484 13.062 6.242 1 98.94 90 LYS A C 1
ATOM 695 O O . LYS A 1 90 ? 14.453 12.812 5.516 1 98.94 90 LYS A O 1
ATOM 700 N N . ALA A 1 91 ? 12.195 13.031 5.777 1 98.88 91 ALA A N 1
ATOM 701 C CA . ALA A 1 91 ? 11.883 12.695 4.391 1 98.88 91 ALA A CA 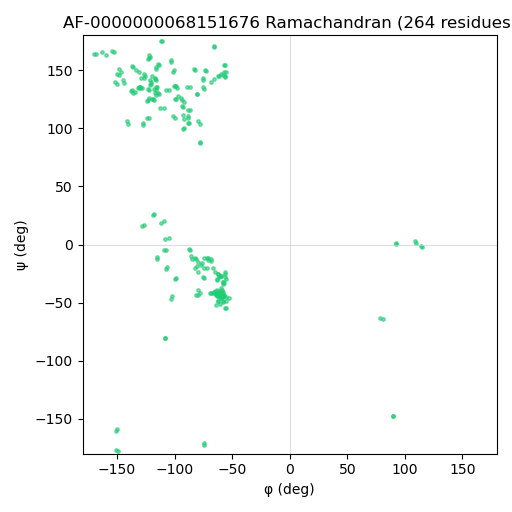1
ATOM 702 C C . ALA A 1 91 ? 12.5 13.703 3.43 1 98.88 91 ALA A C 1
ATOM 704 O O . ALA A 1 91 ? 13.109 13.328 2.428 1 98.88 91 ALA A O 1
ATOM 705 N N . ILE A 1 92 ? 12.352 14.984 3.809 1 98.88 92 ILE A N 1
ATOM 706 C CA . ILE A 1 92 ? 12.875 16.047 2.947 1 98.88 92 ILE A CA 1
ATOM 707 C C . ILE A 1 92 ? 14.398 16 2.943 1 98.88 92 ILE A C 1
ATOM 709 O O . ILE A 1 92 ? 15.031 16.094 1.887 1 98.88 92 ILE A O 1
ATOM 713 N N . ALA A 1 93 ? 14.992 15.789 4.066 1 98.88 93 ALA A N 1
ATOM 714 C CA . ALA A 1 93 ? 16.453 15.711 4.18 1 98.88 93 ALA A CA 1
ATOM 715 C C . ALA A 1 93 ? 17 14.531 3.375 1 98.88 93 ALA A C 1
ATOM 717 O O . ALA A 1 93 ? 18.109 14.602 2.838 1 98.88 93 ALA A O 1
ATOM 718 N N . ALA A 1 94 ? 16.219 13.492 3.264 1 98.81 94 ALA A N 1
ATOM 719 C CA . ALA A 1 94 ? 16.656 12.266 2.598 1 98.81 94 ALA A CA 1
ATOM 720 C C . ALA A 1 94 ? 16.406 12.336 1.096 1 98.81 94 ALA A C 1
ATOM 722 O O . ALA A 1 94 ? 16.766 11.422 0.354 1 98.81 94 ALA A O 1
ATOM 723 N N . GLY A 1 95 ? 15.781 13.391 0.62 1 98.81 95 GLY A N 1
ATOM 724 C CA . GLY A 1 95 ? 15.609 13.578 -0.812 1 98.81 95 GLY A CA 1
ATOM 725 C C . GLY A 1 95 ? 14.156 13.523 -1.253 1 98.81 95 GLY A C 1
ATOM 726 O O . GLY A 1 95 ? 13.859 13.664 -2.441 1 98.81 95 GLY A O 1
ATOM 727 N N . GLY A 1 96 ? 13.219 13.273 -0.281 1 98.81 96 GLY A N 1
ATOM 728 C CA . GLY A 1 96 ? 11.805 13.375 -0.615 1 98.81 96 GLY A CA 1
ATOM 729 C C . GLY A 1 96 ? 11.375 14.797 -0.955 1 98.81 96 GLY A C 1
ATOM 730 O O . GLY A 1 96 ? 12.148 15.742 -0.792 1 98.81 96 GLY A O 1
ATOM 731 N N . LYS A 1 97 ? 10.125 14.906 -1.467 1 98.69 97 LYS A N 1
ATOM 732 C CA . LYS A 1 97 ? 9.586 16.203 -1.849 1 98.69 97 LYS A CA 1
ATOM 733 C C . LYS A 1 97 ? 8.312 16.516 -1.076 1 98.69 97 LYS A C 1
ATOM 735 O O . LYS A 1 97 ? 7.469 15.641 -0.873 1 98.69 97 LYS A O 1
ATOM 740 N N . PRO A 1 98 ? 8.188 17.797 -0.67 1 98.56 98 PRO A N 1
ATOM 741 C CA . PRO A 1 98 ? 6.895 18.141 -0.08 1 98.56 98 PRO A CA 1
ATOM 742 C C . PRO A 1 98 ? 5.723 17.875 -1.023 1 98.56 98 PRO A C 1
ATOM 744 O O . PRO A 1 98 ? 5.852 18.062 -2.238 1 98.56 98 PRO A O 1
ATOM 747 N N . TRP A 1 99 ? 4.621 17.5 -0.514 1 98.31 99 TRP A N 1
ATOM 748 C CA . TRP A 1 99 ? 3.426 17.219 -1.299 1 98.31 99 TRP A CA 1
ATOM 749 C C . TRP A 1 99 ? 2.371 18.297 -1.106 1 98.31 99 TRP A C 1
ATOM 751 O O . TRP A 1 99 ? 2.295 19.25 -1.893 1 98.31 99 TRP A O 1
ATOM 761 N N . LYS A 1 100 ? 1.549 18.297 -0.011 1 97.69 100 LYS A N 1
ATOM 762 C CA . LYS A 1 100 ? 0.591 19.328 0.374 1 97.69 100 LYS A CA 1
ATOM 763 C C . LYS A 1 100 ? 1.003 20.016 1.679 1 97.69 100 LYS A C 1
ATOM 765 O O . LYS A 1 100 ? 1.748 19.438 2.473 1 97.69 100 LYS A O 1
ATOM 770 N N . PRO A 1 101 ? 0.543 21.266 1.854 1 97.44 101 PRO A N 1
ATOM 771 C CA . PRO A 1 101 ? 0.775 21.875 3.168 1 97.44 101 PRO A CA 1
ATOM 772 C C . PRO A 1 101 ? 0.221 21.031 4.312 1 97.44 101 PRO A C 1
ATOM 774 O O . PRO A 1 101 ? -0.782 20.328 4.141 1 97.44 101 PRO A O 1
ATOM 777 N N . ALA A 1 102 ? 0.918 21.141 5.402 1 97.69 102 ALA A N 1
ATOM 778 C CA . ALA A 1 102 ? 0.423 20.422 6.582 1 97.69 102 ALA A CA 1
ATOM 779 C C . ALA A 1 102 ? -1.009 20.844 6.91 1 97.69 102 ALA A C 1
ATOM 781 O O . ALA A 1 102 ? -1.381 22 6.734 1 97.69 102 ALA A O 1
ATOM 782 N N . ILE A 1 103 ? -1.775 19.906 7.355 1 96.06 103 ILE A N 1
ATOM 783 C CA . ILE A 1 103 ? -3.123 20.172 7.848 1 96.06 103 ILE A CA 1
ATOM 784 C C . ILE A 1 103 ? -3.107 20.281 9.367 1 96.06 103 ILE A C 1
ATOM 786 O O . ILE A 1 103 ? -2.49 19.453 10.047 1 96.06 103 ILE A O 1
ATOM 790 N N . ASP A 1 104 ? -3.779 21.297 9.906 1 96 104 ASP A N 1
ATOM 791 C CA . ASP A 1 104 ? -3.859 21.516 11.344 1 96 104 ASP A CA 1
ATOM 792 C C . ASP A 1 104 ? -5.258 21.969 11.758 1 96 104 ASP A C 1
ATOM 794 O O . ASP A 1 104 ? -5.605 23.141 11.609 1 96 104 ASP A O 1
ATOM 798 N N . TYR A 1 105 ? -5.957 21.016 12.328 1 92.44 105 TYR A N 1
ATOM 799 C CA . TYR A 1 105 ? -7.293 21.344 12.805 1 92.44 105 TYR A CA 1
ATOM 800 C C . TYR A 1 105 ? -7.344 21.359 14.328 1 92.44 105 TYR A C 1
ATOM 802 O O . TYR A 1 105 ? -8.422 21.281 14.922 1 92.44 105 TYR A O 1
ATOM 810 N N . GLY A 1 106 ? -6.262 21.484 14.938 1 92 106 GLY A N 1
ATOM 811 C CA . GLY A 1 106 ? -6.18 21.391 16.391 1 92 106 GLY A CA 1
ATOM 812 C C . GLY A 1 106 ? -6.207 19.969 16.906 1 92 106 GLY A C 1
ATOM 813 O O . GLY A 1 106 ? -5.168 19.406 17.266 1 92 106 GLY A O 1
ATOM 814 N N . PHE A 1 107 ? -7.324 19.266 16.672 1 92 107 PHE A N 1
ATOM 815 C CA . PHE A 1 107 ? -7.477 17.891 17.141 1 92 107 PHE A CA 1
ATOM 816 C C . PHE A 1 107 ? -6.875 16.906 16.141 1 92 107 PHE A C 1
ATOM 818 O O . PHE A 1 107 ? -6.707 15.734 16.453 1 92 107 PHE A O 1
ATOM 825 N N . MET A 1 108 ? -6.527 17.391 14.992 1 95.06 108 MET A N 1
ATOM 826 C CA . MET A 1 108 ? -5.922 16.594 13.922 1 95.06 108 MET A CA 1
ATOM 827 C C . MET A 1 108 ? -4.766 17.344 13.273 1 95.06 108 MET A C 1
ATOM 829 O O . MET A 1 108 ? -4.855 18.547 13.031 1 95.06 108 MET A O 1
ATOM 833 N N . TYR A 1 109 ? -3.656 16.688 13.094 1 97.75 109 TYR A N 1
ATOM 834 C CA . TYR A 1 109 ? -2.455 17.234 12.469 1 97.75 109 TYR A CA 1
ATOM 835 C C . TYR A 1 109 ? -1.825 16.234 11.516 1 97.75 109 TYR A C 1
ATOM 837 O O . TYR A 1 109 ? -1.708 15.047 11.844 1 97.75 109 TYR A O 1
ATOM 845 N N . GLY A 1 110 ? -1.467 16.688 10.266 1 98.12 110 GLY A N 1
ATOM 846 C CA . GLY A 1 110 ? -0.93 15.742 9.289 1 98.12 110 GLY A CA 1
ATOM 847 C C . GLY A 1 110 ? 0.039 16.391 8.312 1 98.12 110 GLY A C 1
ATOM 848 O O . GLY A 1 110 ? -0.094 17.562 7.98 1 98.12 110 GLY A O 1
ATOM 849 N N . ILE A 1 111 ? 0.994 15.672 7.902 1 98.81 111 ILE A N 1
ATOM 850 C CA . ILE A 1 111 ? 1.955 16.078 6.887 1 98.81 111 ILE A CA 1
ATOM 851 C C . ILE A 1 111 ? 1.937 15.078 5.73 1 98.81 111 ILE A C 1
ATOM 853 O O . ILE A 1 111 ? 1.402 13.977 5.859 1 98.81 111 ILE A O 1
ATOM 857 N N . SER A 1 112 ? 2.5 15.516 4.59 1 98.81 112 SER A N 1
ATOM 858 C CA . SER A 1 112 ? 2.584 14.641 3.424 1 98.81 112 SER A CA 1
ATOM 859 C C . SER A 1 112 ? 3.824 14.945 2.592 1 98.81 112 SER A C 1
ATOM 861 O O . SER A 1 112 ? 4.309 16.078 2.582 1 98.81 112 SER A O 1
ATOM 863 N N . PHE A 1 113 ? 4.328 13.953 1.934 1 98.88 113 PHE A N 1
ATOM 864 C CA . PHE A 1 113 ? 5.473 14.078 1.042 1 98.88 113 PHE A CA 1
ATOM 865 C C . PHE A 1 113 ? 5.457 12.984 -0.019 1 98.88 113 PHE A C 1
ATOM 867 O O . PHE A 1 113 ? 4.672 12.031 0.073 1 98.88 113 PHE A O 1
ATOM 874 N N . GLN A 1 114 ? 6.273 13.141 -1.051 1 98.88 114 GLN A N 1
ATOM 875 C CA . GLN A 1 114 ? 6.574 12.102 -2.025 1 98.88 114 GLN A CA 1
ATOM 876 C C . GLN A 1 114 ? 7.93 11.453 -1.738 1 98.88 114 GLN A C 1
ATOM 878 O O . GLN A 1 114 ? 8.891 12.148 -1.402 1 98.88 114 GLN A O 1
ATOM 883 N N . ASP A 1 115 ? 7.969 10.125 -1.833 1 98.88 115 ASP A N 1
ATOM 884 C CA . ASP A 1 115 ? 9.25 9.438 -1.748 1 98.88 115 ASP A CA 1
ATOM 885 C C . ASP A 1 115 ? 10.055 9.609 -3.035 1 98.88 115 ASP A C 1
ATOM 887 O O . ASP A 1 115 ? 9.68 10.398 -3.904 1 98.88 115 ASP A O 1
ATOM 891 N N . LEU A 1 116 ? 11.156 8.969 -3.223 1 98.88 116 LEU A N 1
ATOM 892 C CA . LEU A 1 116 ? 12.086 9.18 -4.324 1 98.88 116 LEU A CA 1
ATOM 893 C C . LEU A 1 116 ? 11.445 8.812 -5.656 1 98.88 116 LEU A C 1
ATOM 895 O O . LEU A 1 116 ? 11.914 9.242 -6.715 1 98.88 116 LEU A O 1
ATOM 899 N N . ASP A 1 117 ? 10.414 7.93 -5.625 1 98.88 117 ASP A N 1
ATOM 900 C CA . ASP A 1 117 ? 9.789 7.434 -6.844 1 98.88 117 ASP A CA 1
ATOM 901 C C . ASP A 1 117 ? 8.43 8.086 -7.07 1 98.88 117 ASP A C 1
ATOM 903 O O . ASP A 1 117 ? 7.676 7.68 -7.953 1 98.88 117 ASP A O 1
ATOM 907 N N . GLY A 1 118 ? 8.031 9.094 -6.215 1 98.75 118 GLY A N 1
ATOM 908 C CA . GLY A 1 118 ? 6.832 9.891 -6.422 1 98.75 118 GLY A CA 1
ATOM 909 C C . GLY A 1 118 ? 5.617 9.328 -5.715 1 98.75 118 GLY A C 1
ATOM 910 O O . GLY A 1 118 ? 4.508 9.844 -5.875 1 98.75 118 GLY A O 1
ATOM 911 N N . HIS A 1 119 ? 5.785 8.219 -4.988 1 98.88 119 HIS A N 1
ATOM 912 C CA . HIS A 1 119 ? 4.664 7.73 -4.188 1 98.88 119 HIS A CA 1
ATOM 913 C C . HIS A 1 119 ? 4.359 8.688 -3.037 1 98.88 119 HIS A C 1
ATOM 915 O O . HIS A 1 119 ? 5.273 9.211 -2.398 1 98.88 119 HIS A O 1
ATOM 921 N N . VAL A 1 120 ? 3.041 8.922 -2.742 1 98.94 120 VAL A N 1
ATOM 922 C CA . VAL A 1 120 ? 2.625 9.898 -1.738 1 98.94 120 VAL A CA 1
ATOM 923 C C . VAL A 1 120 ? 2.426 9.203 -0.394 1 98.94 120 VAL A C 1
ATOM 925 O O . VAL A 1 120 ? 1.689 8.219 -0.3 1 98.94 120 VAL A O 1
ATOM 928 N N . TRP A 1 121 ? 3.076 9.68 0.634 1 98.94 121 TRP A N 1
ATOM 929 C CA . TRP A 1 121 ? 2.965 9.227 2.018 1 98.94 121 TRP A CA 1
ATOM 930 C C . TRP A 1 121 ? 2.426 10.336 2.912 1 98.94 121 TRP A C 1
ATOM 932 O O . TRP A 1 121 ? 2.768 11.508 2.734 1 98.94 121 TRP A O 1
ATOM 942 N N . GLU A 1 122 ? 1.589 9.961 3.871 1 98.81 122 GLU A N 1
ATOM 943 C CA . GLU A 1 122 ? 1.11 10.883 4.902 1 98.81 122 GLU A CA 1
ATOM 944 C C . GLU A 1 122 ? 1.363 10.32 6.301 1 98.81 122 GLU A C 1
ATOM 946 O O . GLU A 1 122 ? 1.335 9.109 6.504 1 98.81 122 GLU A O 1
ATOM 951 N N . PHE A 1 123 ? 1.687 11.148 7.172 1 98.75 123 PHE A N 1
ATOM 952 C CA . PHE A 1 123 ? 1.63 10.875 8.602 1 98.75 123 PHE A CA 1
ATOM 953 C C . PHE A 1 123 ? 0.616 11.789 9.289 1 98.75 123 PHE A C 1
ATOM 955 O O . PHE A 1 123 ? 0.634 13 9.094 1 98.75 123 PHE A O 1
ATOM 962 N N . MET A 1 124 ? -0.269 11.18 10.047 1 98.12 124 MET A N 1
ATOM 963 C CA . MET A 1 124 ? -1.373 11.914 10.664 1 98.12 124 MET A CA 1
ATOM 964 C C . MET A 1 124 ? -1.481 11.594 12.148 1 98.12 124 MET A C 1
ATOM 966 O O . MET A 1 124 ? -1.42 10.422 12.547 1 98.12 124 MET A O 1
ATOM 970 N N . TRP A 1 125 ? -1.661 12.609 12.945 1 97.56 125 TRP A N 1
ATOM 971 C CA . TRP A 1 125 ? -1.943 12.5 14.375 1 97.56 125 TRP A CA 1
ATOM 972 C C . TRP A 1 125 ? -3.342 13.008 14.695 1 97.56 125 TRP A C 1
ATOM 974 O O . TRP A 1 125 ? -3.764 14.047 14.18 1 97.56 125 TRP A O 1
ATOM 984 N N . MET A 1 126 ? -4.086 12.227 15.391 1 93.12 126 MET A N 1
ATOM 985 C CA . MET A 1 126 ? -5.391 12.656 15.891 1 93.12 126 MET A CA 1
ATOM 986 C C . MET A 1 126 ? -5.453 12.547 17.406 1 93.12 126 MET A C 1
ATOM 988 O O . MET A 1 126 ? -5.035 11.539 17.984 1 93.12 126 MET A O 1
ATOM 992 N N . ASP A 1 127 ? -5.922 13.57 18 1 86.88 127 ASP A N 1
ATOM 993 C CA . ASP A 1 127 ? -6.168 13.539 19.438 1 86.88 127 ASP A CA 1
ATOM 994 C C . ASP A 1 127 ? -7.449 12.781 19.75 1 86.88 127 ASP A C 1
ATOM 996 O O . ASP A 1 127 ? -8.547 13.32 19.609 1 86.88 127 ASP A O 1
ATOM 1000 N N . MET A 1 128 ? -7.34 11.492 19.906 1 69.88 128 MET A N 1
ATOM 1001 C CA . MET A 1 128 ? -8.516 10.672 20.156 1 69.88 128 MET A CA 1
ATOM 1002 C C . MET A 1 128 ? -9.258 11.141 21.406 1 69.88 128 MET A C 1
ATOM 1004 O O . MET A 1 128 ? -10.414 10.781 21.609 1 69.88 128 MET A O 1
ATOM 1008 N N . SER A 1 129 ? -8.484 11.656 22.391 1 62.78 129 SER A N 1
ATOM 1009 C CA . SER A 1 129 ? -9.188 12.188 23.562 1 62.78 129 SER A CA 1
ATOM 1010 C C . SER A 1 129 ? -10.195 13.258 23.156 1 62.78 129 SER A C 1
ATOM 1012 O O . SER A 1 129 ? -11.219 13.43 23.828 1 62.78 129 SER A O 1
ATOM 1014 N N . ALA A 1 130 ? -9.945 13.961 22.062 1 53.25 130 ALA A N 1
ATOM 1015 C CA . ALA A 1 130 ? -10.875 14.977 21.578 1 53.25 130 ALA A CA 1
ATOM 1016 C C . ALA A 1 130 ? -12.039 14.336 20.828 1 53.25 130 ALA A C 1
ATOM 1018 O O . ALA A 1 130 ? -13.086 14.953 20.656 1 53.25 130 ALA A O 1
ATOM 1019 N N . GLN A 1 131 ? -11.836 13.258 20 1 51 131 GLN A N 1
ATOM 1020 C CA . GLN A 1 131 ? -12.914 12.57 19.297 1 51 131 GLN A CA 1
ATOM 1021 C C . GLN A 1 131 ? -13.992 12.102 20.266 1 51 131 GLN A C 1
ATOM 1023 O O . GLN A 1 131 ? -15.164 11.992 19.891 1 51 131 GLN A O 1
ATOM 1028 N N . GLN A 1 132 ? -13.656 11.492 21.406 1 43.97 132 GLN A N 1
ATOM 1029 C CA . GLN A 1 132 ? -14.664 11.109 22.391 1 43.97 132 GLN A CA 1
ATOM 1030 C C . GLN A 1 132 ? -15.492 12.312 22.828 1 43.97 132 GLN A C 1
ATOM 1032 O O . GLN A 1 132 ? -16.609 12.156 23.328 1 43.97 132 GLN A O 1
ATOM 1037 N N . GLN A 1 133 ? -14.984 13.406 22.703 1 36.84 133 GLN A N 1
ATOM 1038 C CA . GLN A 1 133 ? -15.773 14.523 23.219 1 36.84 133 GLN A CA 1
ATOM 1039 C C . GLN A 1 133 ? -16.828 14.953 22.203 1 36.84 133 GLN A C 1
ATOM 1041 O O . GLN A 1 133 ? -17.75 15.711 22.531 1 36.84 133 GLN A O 1
ATOM 1046 N N . ALA A 1 134 ? -16.734 14.656 20.875 1 37.91 134 ALA A N 1
ATOM 1047 C CA . ALA A 1 134 ? -17.906 15.055 20.094 1 37.91 134 ALA A CA 1
ATOM 1048 C C . ALA A 1 134 ? -19.078 14.109 20.328 1 37.91 134 ALA A C 1
ATOM 1050 O O . ALA A 1 134 ? -18.891 12.898 20.469 1 37.91 134 ALA A O 1
ATOM 1051 N N . MET B 1 1 ? 1.149 1.565 18.641 1 90.12 1 MET B N 1
ATOM 1052 C CA . MET B 1 1 ? 0.644 0.793 17.5 1 90.12 1 MET B CA 1
ATOM 1053 C C . MET B 1 1 ? 0.357 1.698 16.312 1 90.12 1 MET B C 1
ATOM 1055 O O . MET B 1 1 ? -0.318 2.721 16.453 1 90.12 1 MET B O 1
ATOM 1059 N N . ARG B 1 2 ? 0.964 1.394 15.156 1 96.62 2 ARG B N 1
ATOM 1060 C CA . ARG B 1 2 ? 0.784 2.209 13.961 1 96.62 2 ARG B CA 1
ATOM 1061 C C . ARG B 1 2 ? -0.413 1.729 13.148 1 96.62 2 ARG B C 1
ATOM 1063 O O . ARG B 1 2 ? -0.611 0.525 12.977 1 96.62 2 ARG B O 1
ATOM 1070 N N . MET B 1 3 ? -1.21 2.68 12.711 1 98.25 3 MET B N 1
ATOM 1071 C CA . MET B 1 3 ? -2.309 2.363 11.805 1 98.25 3 MET B CA 1
ATOM 1072 C C . MET B 1 3 ? -1.941 2.709 10.367 1 98.25 3 MET B C 1
ATOM 1074 O O . MET B 1 3 ? -1.154 3.625 10.125 1 98.25 3 MET B O 1
ATOM 1078 N N . ILE B 1 4 ? -2.518 1.962 9.469 1 98.81 4 ILE B N 1
ATOM 1079 C CA . ILE B 1 4 ? -2.363 2.289 8.055 1 98.81 4 ILE B CA 1
ATOM 1080 C C . ILE B 1 4 ? -3.734 2.525 7.43 1 98.81 4 ILE B C 1
ATOM 1082 O O . ILE B 1 4 ? -4.699 1.821 7.742 1 98.81 4 ILE B O 1
ATOM 1086 N N . PHE B 1 5 ? -3.812 3.57 6.602 1 98.81 5 PHE B N 1
ATOM 1087 C CA . PHE B 1 5 ? -4.957 3.895 5.758 1 98.81 5 PHE B CA 1
ATOM 1088 C C . PHE B 1 5 ? -4.543 3.965 4.293 1 98.81 5 PHE B C 1
ATOM 1090 O O . PHE B 1 5 ? -3.826 4.883 3.889 1 98.81 5 PHE B O 1
ATOM 1097 N N . VAL B 1 6 ? -4.98 2.961 3.523 1 98.94 6 VAL B N 1
ATOM 1098 C CA . VAL B 1 6 ? -4.742 2.984 2.084 1 98.94 6 VAL B CA 1
ATOM 1099 C C . VAL B 1 6 ? -5.879 3.727 1.385 1 98.94 6 VAL B C 1
ATOM 1101 O O . VAL B 1 6 ? -7.004 3.227 1.31 1 98.94 6 VAL B O 1
ATOM 1104 N N . ASN B 1 7 ? -5.609 4.949 0.868 1 98.94 7 ASN B N 1
ATOM 1105 C CA . ASN B 1 7 ? -6.629 5.781 0.239 1 98.94 7 ASN B CA 1
ATOM 1106 C C . ASN B 1 7 ? -6.699 5.543 -1.267 1 98.94 7 ASN B C 1
ATOM 1108 O O . ASN B 1 7 ? -5.699 5.699 -1.972 1 98.94 7 ASN B O 1
ATOM 1112 N N . LEU B 1 8 ? -7.855 5.18 -1.725 1 98.94 8 LEU B N 1
ATOM 1113 C CA . LEU B 1 8 ? -8.078 4.871 -3.133 1 98.94 8 LEU B CA 1
ATOM 1114 C C . LEU B 1 8 ? -9.266 5.652 -3.68 1 98.94 8 LEU B C 1
ATOM 1116 O O . LEU B 1 8 ? -10.328 5.699 -3.047 1 98.94 8 LEU B O 1
ATOM 1120 N N . PRO B 1 9 ? -9.109 6.242 -4.883 1 98.94 9 PRO B N 1
ATOM 1121 C CA . PRO B 1 9 ? -10.266 6.883 -5.52 1 98.94 9 PRO B CA 1
ATOM 1122 C C . PRO B 1 9 ? -11.25 5.875 -6.113 1 98.94 9 PRO B C 1
ATOM 1124 O O . PRO B 1 9 ? -10.828 4.848 -6.652 1 98.94 9 PRO B O 1
ATOM 1127 N N . VAL B 1 10 ? -12.484 6.164 -5.98 1 98.94 10 VAL B N 1
ATOM 1128 C CA . VAL B 1 10 ? -13.523 5.34 -6.59 1 98.94 10 VAL B CA 1
ATOM 1129 C C . VAL B 1 10 ? -14.508 6.223 -7.348 1 98.94 10 VAL B C 1
ATOM 1131 O O . VAL B 1 10 ? -14.75 7.371 -6.961 1 98.94 10 VAL B O 1
ATOM 1134 N N . LYS B 1 11 ? -15.078 5.738 -8.391 1 98.75 11 LYS B N 1
ATOM 1135 C CA . LYS B 1 11 ? -16.016 6.484 -9.227 1 98.75 11 LYS B CA 1
ATOM 1136 C C . LYS B 1 11 ? -17.406 6.523 -8.594 1 98.75 11 LYS B C 1
ATOM 1138 O O . LYS B 1 11 ? -18.094 7.543 -8.672 1 98.75 11 LYS B O 1
ATOM 1143 N N . ASP B 1 12 ? -17.922 5.445 -8.055 1 98.81 12 ASP B N 1
ATOM 1144 C CA . ASP B 1 12 ? -19.219 5.285 -7.406 1 98.81 12 ASP B CA 1
ATOM 1145 C C . ASP B 1 12 ? -19.062 4.66 -6.023 1 98.81 12 ASP B C 1
ATOM 1147 O O . ASP B 1 12 ? -18.922 3.439 -5.898 1 98.81 12 ASP B O 1
ATOM 1151 N N . LEU B 1 13 ? -19.172 5.512 -5.016 1 98.88 13 LEU B N 1
ATOM 1152 C CA . LEU B 1 13 ? -18.875 5.078 -3.656 1 98.88 13 LEU B CA 1
ATOM 1153 C C . LEU B 1 13 ? -19.859 4.004 -3.199 1 98.88 13 LEU B C 1
ATOM 1155 O O . LEU B 1 13 ? -19.469 3.041 -2.535 1 98.88 13 LEU B O 1
ATOM 1159 N N . LYS B 1 14 ? -21.125 4.16 -3.469 1 98.75 14 LYS B N 1
ATOM 1160 C CA . LYS B 1 14 ? -22.125 3.172 -3.086 1 98.75 14 LYS B CA 1
ATOM 1161 C C . LYS B 1 14 ? -21.828 1.811 -3.705 1 98.75 14 LYS B C 1
ATOM 1163 O O . LYS B 1 14 ? -21.906 0.783 -3.029 1 98.75 14 LYS B O 1
ATOM 1168 N N . ALA B 1 15 ? -21.453 1.766 -5.008 1 98.88 15 ALA B N 1
ATOM 1169 C CA . ALA B 1 15 ? -21.094 0.521 -5.688 1 98.88 15 ALA B CA 1
ATOM 1170 C C . ALA B 1 15 ? -19.859 -0.116 -5.059 1 98.88 15 ALA B C 1
ATOM 1172 O O . ALA B 1 15 ? -19.812 -1.333 -4.867 1 98.88 15 ALA B O 1
ATOM 1173 N N . SER B 1 16 ? -18.875 0.726 -4.73 1 98.94 16 SER B N 1
ATOM 1174 C CA . SER B 1 16 ? -17.656 0.21 -4.125 1 98.94 16 SER B CA 1
ATOM 1175 C C . SER B 1 16 ? -17.922 -0.366 -2.738 1 98.94 16 SER B C 1
ATOM 1177 O O . SER B 1 16 ? -17.375 -1.418 -2.385 1 98.94 16 SER B O 1
ATOM 1179 N N . ARG B 1 17 ? -18.734 0.311 -1.957 1 98.81 17 ARG B N 1
ATOM 1180 C CA . ARG B 1 17 ? -19.125 -0.22 -0.652 1 98.81 17 ARG B CA 1
ATOM 1181 C C . ARG B 1 17 ? -19.797 -1.582 -0.79 1 98.81 17 ARG B C 1
ATOM 1183 O O . ARG B 1 17 ? -19.484 -2.51 -0.04 1 98.81 17 ARG B O 1
ATOM 1190 N N . SER B 1 18 ? -20.766 -1.659 -1.715 1 98.88 18 SER B N 1
ATOM 1191 C CA . SER B 1 18 ? -21.453 -2.92 -1.952 1 98.88 18 SER B CA 1
ATOM 1192 C C . SER B 1 18 ? -20.484 -4.02 -2.363 1 98.88 18 SER B C 1
ATOM 1194 O O . SER B 1 18 ? -20.594 -5.156 -1.899 1 98.88 18 SER B O 1
ATOM 1196 N N . PHE B 1 19 ? -19.516 -3.699 -3.248 1 98.94 19 PHE B N 1
ATOM 1197 C CA . PHE B 1 19 ? -18.5 -4.637 -3.707 1 98.94 19 PHE B CA 1
ATOM 1198 C C . PHE B 1 19 ? -17.734 -5.219 -2.529 1 98.94 19 PHE B C 1
ATOM 1200 O O . PHE B 1 19 ? -17.688 -6.438 -2.35 1 98.94 19 PHE B O 1
ATOM 1207 N N . PHE B 1 20 ? -17.156 -4.348 -1.675 1 98.94 20 PHE B N 1
ATOM 1208 C CA . PHE B 1 20 ? -16.297 -4.82 -0.604 1 98.94 20 PHE B CA 1
ATOM 1209 C C . PHE B 1 20 ? -17.109 -5.453 0.517 1 98.94 20 PHE B C 1
ATOM 1211 O O . PHE B 1 20 ? -16.641 -6.367 1.197 1 98.94 20 PHE B O 1
ATOM 1218 N N . SER B 1 21 ? -18.422 -4.977 0.693 1 98.88 21 SER B N 1
ATOM 1219 C CA . SER B 1 21 ? -19.312 -5.676 1.617 1 98.88 21 SER B CA 1
ATOM 1220 C C . SER B 1 21 ? -19.547 -7.113 1.174 1 98.88 21 SER B C 1
ATOM 1222 O O . SER B 1 21 ? -19.594 -8.023 2.004 1 98.88 21 SER B O 1
ATOM 1224 N N . ALA B 1 22 ? -19.719 -7.324 -0.123 1 98.81 22 ALA B N 1
ATOM 1225 C CA . ALA B 1 22 ? -19.906 -8.672 -0.667 1 98.81 22 ALA B CA 1
ATOM 1226 C C . ALA B 1 22 ? -18.688 -9.547 -0.377 1 98.81 22 ALA B C 1
ATOM 1228 O O . ALA B 1 22 ? -18.797 -10.773 -0.328 1 98.81 22 ALA B O 1
ATOM 1229 N N . LEU B 1 23 ? -17.5 -8.984 -0.238 1 98.69 23 LEU B N 1
ATOM 1230 C CA . LEU B 1 23 ? -16.281 -9.727 0.079 1 98.69 23 LEU B CA 1
ATOM 1231 C C . LEU B 1 23 ? -16.188 -10.008 1.575 1 98.69 23 LEU B C 1
ATOM 1233 O O . LEU B 1 23 ? -15.297 -10.727 2.023 1 98.69 23 LEU B O 1
ATOM 1237 N N . GLY B 1 24 ? -17.031 -9.352 2.395 1 98.5 24 GLY B N 1
ATOM 1238 C CA . GLY B 1 24 ? -17.078 -9.625 3.82 1 98.5 24 GLY B CA 1
ATOM 1239 C C . GLY B 1 24 ? -16.516 -8.508 4.668 1 98.5 24 GLY B C 1
ATOM 1240 O O . GLY B 1 24 ? -16.453 -8.617 5.895 1 98.5 24 GLY B O 1
ATOM 1241 N N . PHE B 1 25 ? -16.078 -7.395 4.016 1 98.75 25 PHE B N 1
ATOM 1242 C CA . PHE B 1 25 ? -15.531 -6.281 4.777 1 98.75 25 PHE B CA 1
ATOM 1243 C C . PHE B 1 25 ? -16.641 -5.395 5.328 1 98.75 25 PHE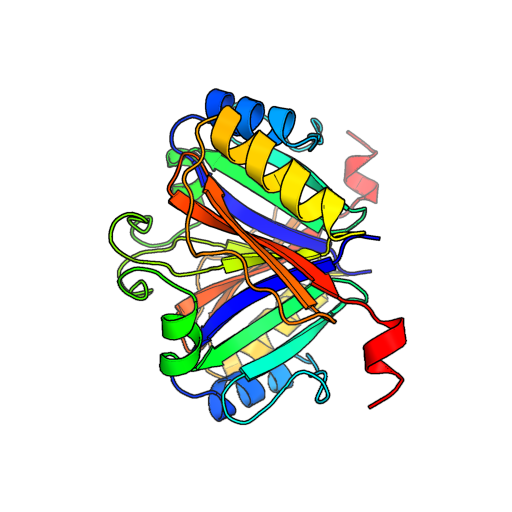 B C 1
ATOM 1245 O O . PHE B 1 25 ? -17.75 -5.355 4.77 1 98.75 25 PHE B O 1
ATOM 1252 N N . THR B 1 26 ? -16.359 -4.773 6.461 1 98.62 26 THR B N 1
ATOM 1253 C CA . THR B 1 26 ? -17.281 -3.826 7.086 1 98.62 26 THR B CA 1
ATOM 1254 C C . THR B 1 26 ? -16.719 -2.406 7.012 1 98.62 26 THR B C 1
ATOM 1256 O O . THR B 1 26 ? -15.609 -2.195 6.539 1 98.62 26 THR B O 1
ATOM 1259 N N . PHE B 1 27 ? -17.516 -1.465 7.453 1 98.69 27 PHE B N 1
ATOM 1260 C CA . PHE B 1 27 ? -17.141 -0.061 7.367 1 98.69 27 PHE B CA 1
ATOM 1261 C C . PHE B 1 27 ? -17.328 0.636 8.711 1 98.69 27 PHE B C 1
ATOM 1263 O O . PHE B 1 27 ? -18.297 0.38 9.414 1 98.69 27 PHE B O 1
ATOM 1270 N N . ASN B 1 28 ? -16.375 1.424 9.117 1 98.56 28 ASN B N 1
ATOM 1271 C CA . ASN B 1 28 ? -16.5 2.311 10.266 1 98.56 28 ASN B CA 1
ATOM 1272 C C . ASN B 1 28 ? -17.266 3.576 9.922 1 98.56 28 ASN B C 1
ATOM 1274 O O . ASN B 1 28 ? -16.734 4.484 9.289 1 98.56 28 ASN B O 1
ATOM 1278 N N . GLU B 1 29 ? -18.422 3.668 10.352 1 97.81 29 GLU B N 1
ATOM 1279 C CA . GLU B 1 29 ? -19.312 4.742 9.914 1 97.81 29 GLU B CA 1
ATOM 1280 C C . GLU B 1 29 ? -18.922 6.074 10.547 1 97.81 29 GLU B C 1
ATOM 1282 O O . GLU B 1 29 ? -19.328 7.137 10.07 1 97.81 29 GLU B O 1
ATOM 1287 N N . GLN B 1 30 ? -18.188 6.066 11.625 1 94.75 30 GLN B N 1
ATOM 1288 C CA . GLN B 1 30 ? -17.688 7.297 12.227 1 94.75 30 GLN B CA 1
ATOM 1289 C C . GLN B 1 30 ? -16.75 8.031 11.266 1 94.75 30 GLN B C 1
ATOM 1291 O O . GLN B 1 30 ? -16.656 9.258 11.305 1 94.75 30 GLN B O 1
ATOM 1296 N N . PHE B 1 31 ? -16.156 7.262 10.375 1 95.56 31 PHE B N 1
ATOM 1297 C CA . PHE B 1 31 ? -15.195 7.844 9.453 1 95.56 31 PHE B CA 1
ATOM 1298 C C . PHE B 1 31 ? -15.664 7.68 8.008 1 95.56 31 PHE B C 1
ATOM 1300 O O . PHE B 1 31 ? -14.844 7.535 7.102 1 95.56 31 PHE B O 1
ATOM 1307 N N . SER B 1 32 ? -16.953 7.559 7.859 1 98 32 SER B N 1
ATOM 1308 C CA . SER B 1 32 ? -17.562 7.449 6.535 1 98 32 SER B CA 1
ATOM 1309 C C . SER B 1 32 ? 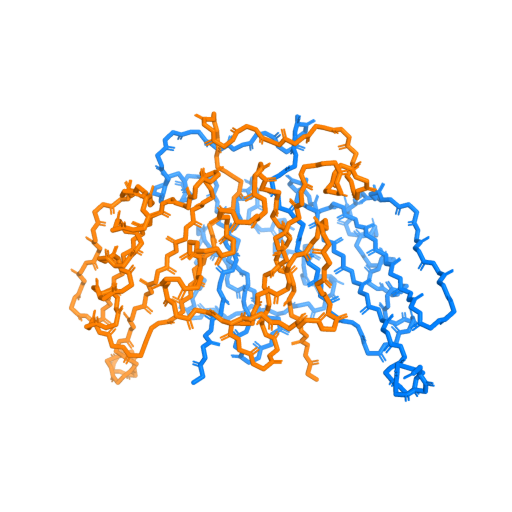-18.641 8.508 6.328 1 98 32 SER B C 1
ATOM 1311 O O . SER B 1 32 ? -19.297 8.938 7.285 1 98 32 SER B O 1
ATOM 1313 N N . ASP B 1 33 ? -18.75 8.977 5.152 1 97.81 33 ASP B N 1
ATOM 1314 C CA . ASP B 1 33 ? -19.828 9.867 4.738 1 97.81 33 ASP B CA 1
ATOM 1315 C C . ASP B 1 33 ? -20.156 9.68 3.26 1 97.81 33 ASP B C 1
ATOM 1317 O O . ASP B 1 33 ? -19.922 8.609 2.695 1 97.81 33 ASP B O 1
ATOM 1321 N N . GLU B 1 34 ? -20.75 10.648 2.686 1 98 34 GLU B N 1
ATOM 1322 C CA . GLU B 1 34 ? -21.188 10.508 1.301 1 98 34 GLU B CA 1
ATOM 1323 C C . GLU B 1 34 ? -20.016 10.578 0.336 1 98 34 GLU B C 1
ATOM 1325 O O . GLU B 1 34 ? -20.156 10.242 -0.844 1 98 34 GLU B O 1
ATOM 1330 N N . THR B 1 35 ? -18.859 10.984 0.835 1 98.62 35 THR B N 1
ATOM 1331 C CA . THR B 1 35 ? -17.734 11.188 -0.069 1 98.62 35 THR B CA 1
ATOM 1332 C C . THR B 1 35 ? -16.609 10.211 0.234 1 98.62 35 THR B C 1
ATOM 1334 O O . THR B 1 35 ? -15.641 10.117 -0.522 1 98.62 35 THR B O 1
ATOM 1337 N N . ALA B 1 36 ? -16.688 9.508 1.394 1 98.75 36 ALA B N 1
ATOM 1338 C CA . ALA B 1 36 ? -15.633 8.594 1.82 1 98.75 36 ALA B CA 1
ATOM 1339 C C . ALA B 1 36 ? -16.203 7.445 2.646 1 98.75 36 ALA B C 1
ATOM 1341 O O . ALA B 1 36 ? -17.094 7.648 3.471 1 98.75 36 ALA B O 1
ATOM 1342 N N . ALA B 1 37 ? -15.742 6.234 2.436 1 98.88 37 ALA B N 1
ATOM 1343 C CA . ALA B 1 37 ? -16.031 5.059 3.246 1 98.88 37 ALA B CA 1
ATOM 1344 C C . ALA B 1 37 ? -14.766 4.469 3.85 1 98.88 37 ALA B C 1
ATOM 1346 O O . ALA B 1 37 ? -13.797 4.203 3.137 1 98.88 37 ALA B O 1
ATOM 1347 N N . CYS B 1 38 ? -14.758 4.316 5.117 1 98.81 38 CYS B N 1
ATOM 1348 C CA . CYS B 1 38 ? -13.641 3.723 5.84 1 98.81 38 CYS B CA 1
ATOM 1349 C C . CYS B 1 38 ? -13.828 2.219 6.004 1 98.81 38 CYS B C 1
ATOM 1351 O O . CYS B 1 38 ? -14.539 1.772 6.906 1 98.81 38 CYS B O 1
ATOM 1353 N N . MET B 1 39 ? -13.18 1.45 5.176 1 98.94 39 MET B N 1
ATOM 1354 C CA . MET B 1 39 ? -13.258 -0.007 5.207 1 98.94 39 MET B CA 1
ATOM 1355 C C . MET B 1 39 ? -12.336 -0.578 6.285 1 98.94 39 MET B C 1
ATOM 1357 O O . MET B 1 39 ? -11.148 -0.25 6.332 1 98.94 39 MET B O 1
ATOM 1361 N N . VAL B 1 40 ? -12.883 -1.441 7.113 1 98.75 40 VAL B N 1
ATOM 1362 C CA . VAL B 1 40 ? -12.117 -2.053 8.195 1 98.75 40 VAL B CA 1
ATOM 1363 C C . VAL B 1 40 ? -11.547 -3.389 7.734 1 98.75 40 VAL B C 1
ATOM 1365 O O . VAL B 1 40 ? -12.289 -4.305 7.383 1 98.75 40 VAL B O 1
ATOM 1368 N N . ILE B 1 41 ? -10.242 -3.494 7.746 1 98.69 41 ILE B N 1
ATOM 1369 C CA . ILE B 1 41 ? -9.562 -4.719 7.332 1 98.69 41 ILE B CA 1
ATOM 1370 C C . ILE B 1 41 ? -9.086 -5.484 8.562 1 98.69 41 ILE B C 1
ATOM 1372 O O . ILE B 1 41 ? -9.242 -6.707 8.641 1 98.69 41 ILE B O 1
ATOM 1376 N N . ASP B 1 42 ? -8.469 -4.824 9.5 1 98.25 42 ASP B N 1
ATOM 1377 C CA . ASP B 1 42 ? -8.055 -5.285 10.828 1 98.25 42 ASP B CA 1
ATOM 1378 C C . ASP B 1 42 ? -8.078 -4.141 11.836 1 98.25 42 ASP B C 1
ATOM 1380 O O . ASP B 1 42 ? -8.516 -3.031 11.516 1 98.25 42 ASP B O 1
ATOM 1384 N N . ASP B 1 43 ? -7.684 -4.363 13.117 1 97.38 43 ASP B N 1
ATOM 1385 C CA . ASP B 1 43 ? -7.766 -3.375 14.188 1 97.38 43 ASP B CA 1
ATOM 1386 C C . ASP B 1 43 ? -6.988 -2.111 13.82 1 97.38 43 ASP B C 1
ATOM 1388 O O . ASP B 1 43 ? -7.379 -1.006 14.203 1 97.38 43 ASP B O 1
ATOM 1392 N N . ASN B 1 44 ? -5.863 -2.268 13.062 1 98.19 44 ASN B N 1
ATOM 1393 C CA . ASN B 1 44 ? -5.02 -1.124 12.734 1 98.19 44 ASN B CA 1
ATOM 1394 C C . ASN B 1 44 ? -4.777 -1.014 11.234 1 98.19 44 ASN B C 1
ATOM 1396 O O . ASN B 1 44 ? -3.803 -0.398 10.797 1 98.19 44 ASN B O 1
ATOM 1400 N N . ILE B 1 45 ? -5.602 -1.713 10.406 1 98.81 45 ILE B N 1
ATOM 1401 C CA . ILE B 1 45 ? -5.488 -1.691 8.953 1 98.81 45 ILE B CA 1
ATOM 1402 C C . ILE B 1 45 ? -6.816 -1.262 8.336 1 98.81 45 ILE B C 1
ATOM 1404 O O . ILE B 1 45 ? -7.848 -1.906 8.555 1 98.81 45 ILE B O 1
ATOM 1408 N N . PHE B 1 46 ? -6.758 -0.192 7.527 1 98.81 46 PHE B N 1
ATOM 1409 C CA . PHE B 1 46 ? -7.949 0.356 6.891 1 98.81 46 PHE B CA 1
ATOM 1410 C C . PHE B 1 46 ? -7.676 0.698 5.43 1 98.81 46 PHE B C 1
ATOM 1412 O O . PHE B 1 46 ? -6.539 0.99 5.059 1 98.81 46 PHE B O 1
ATOM 1419 N N . ALA B 1 47 ? -8.703 0.657 4.668 1 98.94 47 ALA B N 1
ATOM 1420 C CA . ALA B 1 47 ? -8.727 1.301 3.357 1 98.94 47 ALA B CA 1
ATOM 1421 C C . ALA B 1 47 ? -9.766 2.416 3.312 1 98.94 47 ALA B C 1
ATOM 1423 O O . ALA B 1 47 ? -10.891 2.24 3.773 1 98.94 47 ALA B O 1
ATOM 1424 N N . MET B 1 48 ? -9.383 3.533 2.82 1 98.88 48 MET B N 1
ATOM 1425 C CA . MET B 1 48 ? -10.305 4.641 2.584 1 98.88 48 MET B CA 1
ATOM 1426 C C . MET B 1 48 ? -10.711 4.707 1.115 1 98.88 48 MET B C 1
ATOM 1428 O O . MET B 1 48 ? -9.898 5.031 0.253 1 98.88 48 MET B O 1
ATOM 1432 N N . LEU B 1 49 ? -11.945 4.359 0.903 1 98.94 49 LEU B N 1
ATOM 1433 C CA . LEU B 1 49 ? -12.508 4.551 -0.425 1 98.94 49 LEU B CA 1
ATOM 1434 C C . LEU B 1 49 ? -13.078 5.961 -0.573 1 98.94 49 LEU B C 1
ATOM 1436 O O . LEU B 1 49 ? -14.031 6.324 0.118 1 98.94 49 LEU B O 1
ATOM 1440 N N . LEU B 1 50 ? -12.508 6.738 -1.459 1 98.94 50 LEU B N 1
ATOM 1441 C CA . LEU B 1 50 ? -12.867 8.148 -1.613 1 98.94 50 LEU B CA 1
ATOM 1442 C C . LEU B 1 50 ? -13.461 8.406 -2.992 1 98.94 50 LEU B C 1
ATOM 1444 O O . LEU B 1 50 ? -12.914 7.969 -4.004 1 98.94 50 LEU B O 1
ATOM 1448 N N . THR B 1 51 ? -14.562 9.188 -3.002 1 98.88 51 THR B N 1
ATOM 1449 C CA . THR B 1 51 ? -14.992 9.641 -4.32 1 98.88 51 THR B CA 1
ATOM 1450 C C . THR B 1 51 ? -13.867 10.406 -5.02 1 98.88 51 THR B C 1
ATOM 1452 O O . THR B 1 51 ? -13 10.977 -4.363 1 98.88 51 THR B O 1
ATOM 1455 N N . GLU B 1 52 ? -13.914 10.398 -6.367 1 98.75 52 GLU B N 1
ATOM 1456 C CA . GLU B 1 52 ? -12.859 11.07 -7.121 1 98.75 52 GLU B CA 1
ATOM 1457 C C . GLU B 1 52 ? -12.75 12.547 -6.73 1 98.75 52 GLU B C 1
ATOM 1459 O O . GLU B 1 52 ? -11.656 13.062 -6.539 1 98.75 52 GLU B O 1
ATOM 1464 N N . PRO B 1 53 ? -13.906 13.32 -6.574 1 98.62 53 PRO B N 1
ATOM 1465 C CA . PRO B 1 53 ? -13.758 14.703 -6.129 1 98.62 53 PRO B CA 1
ATOM 1466 C C . PRO B 1 53 ? -13.07 14.82 -4.766 1 98.62 53 PRO B C 1
ATOM 1468 O O . PRO B 1 53 ? -12.211 15.68 -4.574 1 98.62 53 PRO B O 1
ATOM 1471 N N . LYS B 1 54 ? -13.414 13.984 -3.812 1 98.62 54 LYS B N 1
ATOM 1472 C CA . LYS B 1 54 ? -12.781 13.992 -2.5 1 98.62 54 LYS B CA 1
ATOM 1473 C C . LYS B 1 54 ? -11.297 13.664 -2.607 1 98.62 54 LYS B C 1
ATOM 1475 O O . LYS B 1 54 ? -10.453 14.367 -2.035 1 98.62 54 LYS B O 1
ATOM 1480 N N . PHE B 1 55 ? -10.938 12.633 -3.316 1 98.75 55 PHE B N 1
ATOM 1481 C CA . PHE B 1 55 ? -9.547 12.234 -3.496 1 98.75 55 PHE B CA 1
ATOM 1482 C C . PHE B 1 55 ? -8.734 13.359 -4.125 1 98.75 55 PHE B C 1
ATOM 1484 O O . PHE B 1 55 ? -7.598 13.617 -3.721 1 98.75 55 PHE B O 1
ATOM 1491 N N . ARG B 1 56 ? -9.273 14.078 -5.113 1 98.38 56 ARG B N 1
ATOM 1492 C CA . ARG B 1 56 ? -8.594 15.18 -5.793 1 98.38 56 ARG B CA 1
ATOM 1493 C C . ARG B 1 56 ? -8.211 16.281 -4.809 1 98.38 56 ARG B C 1
ATOM 1495 O O . ARG B 1 56 ? -7.223 16.984 -5.016 1 98.38 56 ARG B O 1
ATOM 1502 N N . SER B 1 57 ? -8.992 16.359 -3.742 1 97.44 57 SER B N 1
ATOM 1503 C CA . SER B 1 57 ? -8.688 17.406 -2.766 1 97.44 57 SER B CA 1
ATOM 1504 C C . SER B 1 57 ? -7.398 17.078 -2.008 1 97.44 57 SER B C 1
ATOM 1506 O O . SER B 1 57 ? -6.824 17.953 -1.354 1 97.44 57 SER B O 1
ATOM 1508 N N . PHE B 1 58 ? -6.844 15.898 -2.105 1 97.56 58 PHE B N 1
ATOM 1509 C CA . PHE B 1 58 ? -5.672 15.477 -1.35 1 97.56 58 PHE B CA 1
ATOM 1510 C C . PHE B 1 58 ? -4.457 15.359 -2.262 1 97.56 58 PHE B C 1
ATOM 1512 O O . PHE B 1 58 ? -3.346 15.086 -1.793 1 97.56 58 PHE B O 1
ATOM 1519 N N . ILE B 1 59 ? -4.715 15.555 -3.564 1 98.19 59 ILE B N 1
ATOM 1520 C CA . ILE B 1 59 ? -3.576 15.289 -4.438 1 98.19 59 ILE B CA 1
ATOM 1521 C C . ILE B 1 59 ? -3.244 16.547 -5.246 1 98.19 59 ILE B C 1
ATOM 1523 O O . ILE B 1 59 ? -4.051 17.469 -5.32 1 98.19 59 ILE B O 1
ATOM 1527 N N . VAL B 1 60 ? -2.027 16.516 -5.727 1 96.69 60 VAL B N 1
ATOM 1528 C CA . VAL B 1 60 ? -1.558 17.453 -6.738 1 96.69 60 VAL B CA 1
ATOM 1529 C C . VAL B 1 60 ? -1.592 16.797 -8.117 1 96.69 60 VAL B C 1
ATOM 1531 O O . VAL B 1 60 ? -1.046 15.703 -8.297 1 96.69 60 VAL B O 1
ATOM 1534 N N . GLY B 1 61 ? -2.244 17.422 -9 1 96.56 61 GLY B N 1
ATOM 1535 C CA . GLY B 1 61 ? -2.295 16.828 -10.336 1 96.56 61 GLY B CA 1
ATOM 1536 C C . GLY B 1 61 ? -3.467 15.883 -10.523 1 96.56 61 GLY B C 1
ATOM 1537 O O . GLY B 1 61 ? -4.551 16.109 -9.977 1 96.56 61 GLY B O 1
ATOM 1538 N N . GLU B 1 62 ? -3.348 14.859 -11.305 1 98.12 62 GLU B N 1
ATOM 1539 C CA . GLU B 1 62 ? -4.469 14.039 -11.758 1 98.12 62 GLU B CA 1
ATOM 1540 C C . GLU B 1 62 ? -4.527 12.719 -11 1 98.12 62 GLU B C 1
ATOM 1542 O O . GLU B 1 62 ? -3.537 12.297 -10.391 1 98.12 62 GLU B O 1
ATOM 1547 N N . ILE B 1 63 ? -5.688 12.164 -11.023 1 98.75 63 ILE B N 1
ATOM 1548 C CA . ILE B 1 63 ? -5.84 10.781 -10.602 1 98.75 63 ILE B CA 1
ATOM 1549 C C . ILE B 1 63 ? -5.316 9.852 -11.688 1 98.75 63 ILE B C 1
ATOM 1551 O O . ILE B 1 63 ? -5.602 10.047 -12.875 1 98.75 63 ILE B O 1
ATOM 1555 N N . SER B 1 64 ? -4.59 8.883 -11.305 1 98.44 64 SER B N 1
ATOM 1556 C CA . SER B 1 64 ? -4.078 7.906 -12.266 1 98.44 64 SER B CA 1
ATOM 1557 C C . SER B 1 64 ? -5.215 7.156 -12.953 1 98.44 64 SER B C 1
ATOM 1559 O O . SER B 1 64 ? -6.246 6.883 -12.336 1 98.44 64 SER B O 1
ATOM 1561 N N . ASP B 1 65 ? -5.008 6.836 -14.227 1 97.69 65 ASP B N 1
ATOM 1562 C CA . ASP B 1 65 ? -5.91 5.965 -14.977 1 97.69 65 ASP B CA 1
ATOM 1563 C C . ASP B 1 65 ? -5.516 4.496 -14.812 1 97.69 65 ASP B C 1
ATOM 1565 O O . ASP B 1 65 ? -4.582 4.023 -15.469 1 97.69 65 ASP B O 1
ATOM 1569 N N . THR B 1 66 ? -6.211 3.713 -14.031 1 97.62 66 THR B N 1
ATOM 1570 C CA . THR B 1 66 ? -5.855 2.34 -13.695 1 97.62 66 THR B CA 1
ATOM 1571 C C . THR B 1 66 ? -5.988 1.431 -14.914 1 97.62 66 THR B C 1
ATOM 1573 O O . THR B 1 66 ? -5.504 0.296 -14.906 1 97.62 66 THR B O 1
ATOM 1576 N N . ALA B 1 67 ? -6.625 1.89 -15.93 1 96.44 67 ALA B N 1
ATOM 1577 C CA . ALA B 1 67 ? -6.672 1.127 -17.172 1 96.44 67 ALA B CA 1
ATOM 1578 C C . ALA B 1 67 ? -5.352 1.236 -17.938 1 96.44 67 ALA B C 1
ATOM 1580 O O . ALA B 1 67 ? -5.094 0.455 -18.859 1 96.44 67 ALA B O 1
ATOM 1581 N N . LYS B 1 68 ? -4.551 2.238 -17.547 1 96.38 68 LYS B N 1
ATOM 1582 C CA . LYS B 1 68 ? -3.334 2.498 -18.312 1 96.38 68 LYS B CA 1
ATOM 1583 C C . LYS B 1 68 ? -2.096 2.059 -17.531 1 96.38 68 LYS B C 1
ATOM 1585 O O . LYS B 1 68 ? -1.019 1.896 -18.109 1 96.38 68 LYS B O 1
ATOM 1590 N N . GLY B 1 69 ? -2.158 1.935 -16.312 1 98 69 GLY B N 1
ATOM 1591 C CA . GLY B 1 69 ? -1.011 1.543 -15.508 1 98 69 GLY B CA 1
ATOM 1592 C C . GLY B 1 69 ? -1.378 1.174 -14.086 1 98 69 GLY B C 1
ATOM 1593 O O . GLY B 1 69 ? -2.492 1.444 -13.633 1 98 69 GLY B O 1
ATOM 1594 N N . THR B 1 70 ? -0.488 0.505 -13.391 1 98.81 70 THR B N 1
ATOM 1595 C CA . THR B 1 70 ? -0.629 0.112 -11.992 1 98.81 70 THR B CA 1
ATOM 1596 C C . THR B 1 70 ? 0.453 0.763 -11.133 1 98.81 70 THR B C 1
ATOM 1598 O O . THR B 1 70 ? 1.644 0.637 -11.43 1 98.81 70 THR B O 1
ATOM 1601 N N . GLU B 1 71 ? 0.042 1.497 -10.094 1 98.88 71 GLU B N 1
ATOM 1602 C CA . GLU B 1 71 ? 1.002 2.123 -9.188 1 98.88 71 GLU B CA 1
ATOM 1603 C C . GLU B 1 71 ? 1.195 1.289 -7.926 1 98.88 71 GLU B C 1
ATOM 1605 O O . GLU B 1 71 ? 2.252 1.345 -7.293 1 98.88 71 GLU B O 1
ATOM 1610 N N . VAL B 1 72 ? 0.155 0.545 -7.535 1 98.94 72 VAL B N 1
ATOM 1611 C CA . VAL B 1 72 ? 0.173 -0.13 -6.242 1 98.94 72 VAL B CA 1
ATOM 1612 C C . VAL B 1 72 ? -0.545 -1.473 -6.348 1 98.94 72 VAL B C 1
ATOM 1614 O O . VAL B 1 72 ? -1.526 -1.603 -7.082 1 98.94 72 VAL B O 1
ATOM 1617 N N . ILE B 1 73 ? -0.058 -2.494 -5.699 1 98.94 73 ILE B N 1
ATOM 1618 C CA . ILE B 1 73 ? -0.764 -3.732 -5.383 1 98.94 73 ILE B CA 1
ATOM 1619 C C . ILE B 1 73 ? -0.978 -3.834 -3.875 1 98.94 73 ILE B C 1
ATOM 1621 O O . ILE B 1 73 ? -0.018 -3.791 -3.102 1 98.94 73 ILE B O 1
ATOM 1625 N N . THR B 1 74 ? -2.191 -3.852 -3.453 1 98.94 74 THR B N 1
ATOM 1626 C CA . THR B 1 74 ? -2.504 -4.074 -2.047 1 98.94 74 THR B CA 1
ATOM 1627 C C . THR B 1 74 ? -2.738 -5.555 -1.771 1 98.94 74 THR B C 1
ATOM 1629 O O . THR B 1 74 ? -3.736 -6.125 -2.219 1 98.94 74 THR B O 1
ATOM 1632 N N . ALA B 1 75 ? -1.867 -6.191 -1.046 1 98.81 75 ALA B N 1
ATOM 1633 C CA . ALA B 1 75 ? -1.956 -7.613 -0.732 1 98.81 75 ALA B CA 1
ATOM 1634 C C . ALA B 1 75 ? -2.334 -7.832 0.731 1 98.81 75 ALA B C 1
ATOM 1636 O O . ALA B 1 75 ? -1.776 -7.188 1.624 1 98.81 75 ALA B O 1
ATOM 1637 N N . LEU B 1 76 ? -3.242 -8.672 0.965 1 98.81 76 LEU B N 1
ATOM 1638 C CA . LEU B 1 76 ? -3.67 -9.062 2.305 1 98.81 76 LEU B CA 1
ATOM 1639 C C . LEU B 1 76 ? -3.406 -10.547 2.553 1 98.81 76 LEU B C 1
ATOM 1641 O O . LEU B 1 76 ? -3.572 -11.367 1.651 1 98.81 76 LEU B O 1
ATOM 1645 N N . SER B 1 77 ? -3.033 -10.844 3.754 1 98.31 77 SER B N 1
ATOM 1646 C CA . SER B 1 77 ? -2.859 -12.25 4.105 1 98.31 77 SER B CA 1
ATOM 1647 C C . SER B 1 77 ? -4.207 -12.953 4.258 1 98.31 77 SER B C 1
ATOM 1649 O O . SER B 1 77 ? -5.207 -12.32 4.605 1 98.31 77 SER B O 1
ATOM 1651 N N . ALA B 1 78 ? -4.191 -14.195 3.967 1 97.88 78 ALA B N 1
ATOM 1652 C CA . ALA B 1 78 ? -5.344 -15.07 4.191 1 97.88 78 ALA B CA 1
ATOM 1653 C C . ALA B 1 78 ? -5.02 -16.156 5.219 1 97.88 78 ALA B C 1
ATOM 1655 O O . ALA B 1 78 ? -3.867 -16.562 5.352 1 97.88 78 ALA B O 1
ATOM 1656 N N . ALA B 1 79 ? -6.004 -16.625 5.902 1 96.31 79 ALA B N 1
ATOM 1657 C CA . ALA B 1 79 ? -5.82 -17.625 6.957 1 96.31 79 ALA B CA 1
ATOM 1658 C C . ALA B 1 79 ? -5.691 -19.016 6.371 1 96.31 79 ALA B C 1
ATOM 1660 O O . ALA B 1 79 ? -5.258 -19.953 7.062 1 96.31 79 ALA B O 1
ATOM 1661 N N . SER B 1 80 ? -6.121 -19.25 5.113 1 96.31 80 SER B N 1
ATOM 1662 C CA . SER B 1 80 ? -6.086 -20.547 4.445 1 96.31 80 SER B CA 1
ATOM 1663 C C . SER B 1 80 ? -6.16 -20.391 2.928 1 96.31 80 SER B C 1
ATOM 1665 O O . SER B 1 80 ? -6.52 -19.328 2.426 1 96.31 80 SER B O 1
ATOM 1667 N N . ARG B 1 81 ? -5.793 -21.453 2.25 1 97 81 ARG B N 1
ATOM 1668 C CA . ARG B 1 81 ? -5.977 -21.516 0.803 1 97 81 ARG B CA 1
ATOM 1669 C C . ARG B 1 81 ? -7.441 -21.297 0.433 1 97 81 ARG B C 1
ATOM 1671 O O . ARG B 1 81 ? -7.754 -20.594 -0.528 1 97 81 ARG B O 1
ATOM 1678 N N . ALA B 1 82 ? -8.336 -21.953 1.192 1 98 82 ALA B N 1
ATOM 1679 C CA . ALA B 1 82 ? -9.766 -21.875 0.939 1 98 82 ALA B CA 1
ATOM 1680 C C . ALA B 1 82 ? -10.258 -20.438 1.028 1 98 82 ALA B C 1
ATOM 1682 O O . ALA B 1 82 ? -11.148 -20.016 0.275 1 98 82 ALA B O 1
ATOM 1683 N N . GLU B 1 83 ? -9.703 -19.641 1.976 1 98.25 83 GLU B N 1
ATOM 1684 C CA . GLU B 1 83 ? -10.094 -18.234 2.076 1 98.25 83 GLU B CA 1
ATOM 1685 C C . GLU B 1 83 ? -9.711 -17.469 0.814 1 98.25 83 GLU B C 1
ATOM 1687 O O . GLU B 1 83 ? -10.461 -16.594 0.363 1 98.25 83 GLU B O 1
ATOM 1692 N N . CYS B 1 84 ? -8.57 -17.766 0.256 1 98.5 84 CYS B N 1
ATOM 1693 C CA . CYS B 1 84 ? -8.172 -17.141 -1 1 98.5 84 CYS B CA 1
ATOM 1694 C C . CYS B 1 84 ? -9.211 -17.406 -2.088 1 98.5 84 CYS B C 1
ATOM 1696 O O . CYS B 1 84 ? -9.672 -16.469 -2.746 1 98.5 84 CYS B O 1
ATOM 1698 N N . ASP B 1 85 ? -9.578 -18.656 -2.221 1 98.44 85 ASP B N 1
ATOM 1699 C CA . ASP B 1 85 ? -10.547 -19.031 -3.244 1 98.44 85 ASP B CA 1
ATOM 1700 C C . ASP B 1 85 ? -11.891 -18.344 -3.012 1 98.44 85 ASP B C 1
ATOM 1702 O O . ASP B 1 85 ? -12.508 -17.844 -3.953 1 98.44 85 ASP B O 1
ATOM 1706 N N . ASP B 1 86 ? -12.344 -18.344 -1.754 1 98.75 86 ASP B N 1
ATOM 1707 C CA . ASP B 1 86 ? -13.609 -17.719 -1.396 1 98.75 86 ASP B CA 1
ATOM 1708 C C . ASP B 1 86 ? -13.594 -16.219 -1.75 1 98.75 86 ASP B C 1
ATOM 1710 O O . ASP B 1 86 ? -14.562 -15.711 -2.318 1 98.75 86 ASP B O 1
ATOM 1714 N N . MET B 1 87 ? -12.453 -15.523 -1.446 1 98.81 87 MET B N 1
ATOM 1715 C CA . MET B 1 87 ? -12.328 -14.102 -1.741 1 98.81 87 MET B CA 1
ATOM 1716 C C . MET B 1 87 ? -12.352 -13.852 -3.246 1 98.81 87 MET B C 1
ATOM 1718 O O . MET B 1 87 ? -12.977 -12.898 -3.713 1 98.81 87 MET B O 1
ATOM 1722 N N . PHE B 1 88 ? -11.727 -14.68 -3.949 1 98.81 88 PHE B N 1
ATOM 1723 C CA . PHE B 1 88 ? -11.719 -14.547 -5.402 1 98.81 88 PHE B CA 1
ATOM 1724 C C . PHE B 1 88 ? -13.125 -14.711 -5.969 1 98.81 88 PHE B C 1
ATOM 1726 O O . PHE B 1 88 ? -13.578 -13.875 -6.75 1 98.81 88 PHE B O 1
ATOM 1733 N N . ASP B 1 89 ? -13.789 -15.789 -5.594 1 98.88 89 ASP B N 1
ATOM 1734 C CA . ASP B 1 89 ? -15.125 -16.078 -6.098 1 98.88 89 ASP B CA 1
ATOM 1735 C C . ASP B 1 89 ? -16.094 -14.938 -5.777 1 98.88 89 ASP B C 1
ATOM 1737 O O . ASP B 1 89 ? -16.875 -14.516 -6.633 1 98.88 89 ASP B O 1
ATOM 1741 N N . LYS B 1 90 ? -16.047 -14.43 -4.547 1 98.94 90 LYS B N 1
ATOM 1742 C CA . LYS B 1 90 ? -16.891 -13.32 -4.129 1 98.94 90 LYS B CA 1
ATOM 1743 C C . LYS B 1 90 ? -16.609 -12.07 -4.945 1 98.94 90 LYS B C 1
ATOM 1745 O O . LYS B 1 90 ? -17.516 -11.352 -5.348 1 98.94 90 LYS B O 1
ATOM 1750 N N . ALA B 1 91 ? -15.258 -11.78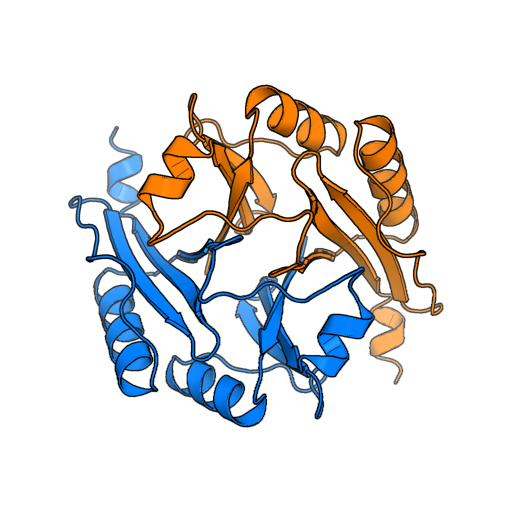9 -5.184 1 98.88 91 ALA B N 1
ATOM 1751 C CA . ALA B 1 91 ? -14.867 -10.602 -5.93 1 98.88 91 ALA B CA 1
ATOM 1752 C C . ALA B 1 91 ? -15.398 -10.641 -7.359 1 98.88 91 ALA B C 1
ATOM 1754 O O . ALA B 1 91 ? -15.953 -9.656 -7.855 1 98.88 91 ALA B O 1
ATOM 1755 N N . ILE B 1 92 ? -15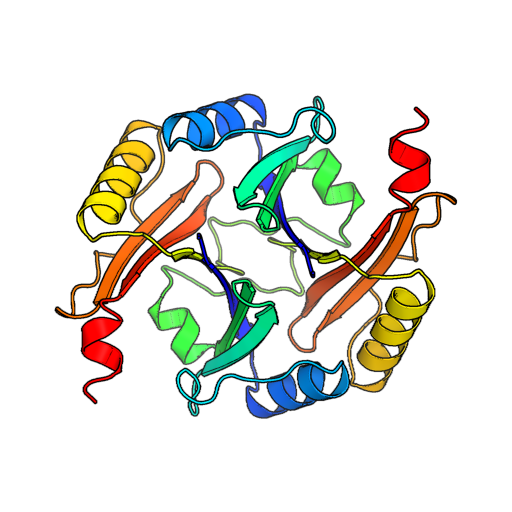.266 -11.805 -7.957 1 98.81 92 ILE B N 1
ATOM 1756 C CA . ILE B 1 92 ? -15.703 -11.961 -9.336 1 98.81 92 ILE B CA 1
ATOM 1757 C C . ILE B 1 92 ? -17.219 -11.891 -9.406 1 98.81 92 ILE B C 1
ATOM 1759 O O . ILE B 1 92 ? -17.781 -11.211 -10.273 1 98.81 92 ILE B O 1
ATOM 1763 N N . ALA B 1 93 ? -17.891 -12.5 -8.484 1 98.88 93 ALA B N 1
ATOM 1764 C CA . ALA B 1 93 ? -19.359 -12.484 -8.43 1 98.88 93 ALA B CA 1
ATOM 1765 C C . ALA B 1 93 ? -19.875 -11.062 -8.227 1 98.88 93 ALA B C 1
ATOM 1767 O O . ALA B 1 93 ? -20.953 -10.719 -8.727 1 98.88 93 ALA B O 1
ATOM 1768 N N . ALA B 1 94 ? -19.094 -10.258 -7.559 1 98.81 94 ALA B N 1
ATOM 1769 C CA . ALA B 1 94 ? -19.516 -8.898 -7.215 1 98.81 94 ALA B CA 1
ATOM 1770 C C . ALA B 1 94 ? -19.172 -7.914 -8.328 1 98.81 94 ALA B C 1
ATOM 1772 O O . ALA B 1 94 ? -19.5 -6.73 -8.242 1 98.81 94 ALA B O 1
ATOM 1773 N N . GLY B 1 95 ? -18.516 -8.375 -9.336 1 98.81 95 GLY B N 1
ATOM 1774 C CA . GLY B 1 95 ? -18.25 -7.52 -10.484 1 98.81 95 GLY B CA 1
ATOM 1775 C C . GLY B 1 95 ? -16.781 -7.215 -10.672 1 98.81 95 GLY B C 1
ATOM 1776 O O . GLY B 1 95 ? -16.406 -6.504 -11.609 1 98.81 95 GLY B O 1
ATOM 1777 N N . GLY B 1 96 ? -15.906 -7.727 -9.758 1 98.81 96 GLY B N 1
ATOM 1778 C CA . GLY B 1 96 ? -14.469 -7.609 -9.984 1 98.81 96 GLY B CA 1
ATOM 1779 C C . GLY B 1 96 ? -13.984 -8.406 -11.18 1 98.81 96 GLY B C 1
ATOM 1780 O O . GLY B 1 96 ? -14.75 -9.18 -11.766 1 98.81 96 GLY B O 1
ATOM 1781 N N . LYS B 1 97 ? -12.703 -8.148 -11.523 1 98.69 97 LYS B N 1
ATOM 1782 C CA . LYS B 1 97 ? -12.117 -8.836 -12.664 1 98.69 97 LYS B CA 1
ATOM 1783 C C . LYS B 1 97 ? -10.875 -9.633 -12.25 1 98.69 97 LYS B C 1
ATOM 1785 O O . LYS B 1 97 ? -10.078 -9.164 -11.445 1 98.69 97 LYS B O 1
ATOM 1790 N N . PRO B 1 98 ? -10.734 -10.836 -12.875 1 98.56 98 PRO B N 1
ATOM 1791 C CA . PRO B 1 98 ? -9.469 -11.523 -12.609 1 98.56 98 PRO B CA 1
ATOM 1792 C C . PRO B 1 98 ? -8.25 -10.711 -13.031 1 98.56 98 PRO B C 1
ATOM 1794 O O . PRO B 1 98 ? -8.297 -10 -14.031 1 98.56 98 PRO B O 1
ATOM 1797 N N . TRP B 1 99 ? -7.199 -10.844 -12.328 1 98.31 99 TRP B N 1
ATOM 1798 C CA . TRP B 1 99 ? -5.965 -10.125 -12.617 1 98.31 99 TRP B CA 1
ATOM 1799 C C . TRP B 1 99 ? -4.898 -11.07 -13.164 1 98.31 99 TRP B C 1
ATOM 1801 O O . TRP B 1 99 ? -4.738 -11.203 -14.375 1 98.31 99 TRP B O 1
ATOM 1811 N N . LYS B 1 100 ? -4.18 -11.828 -12.336 1 97.88 100 LYS B N 1
ATOM 1812 C CA . LYS B 1 100 ? -3.221 -12.859 -12.711 1 97.88 100 LYS B CA 1
ATOM 1813 C C . LYS B 1 100 ? -3.699 -14.242 -12.266 1 97.88 100 LYS B C 1
ATOM 1815 O O . LYS B 1 100 ? -4.504 -14.352 -11.336 1 97.88 100 LYS B O 1
ATOM 1820 N N . PRO B 1 101 ? -3.186 -15.297 -12.984 1 97.44 101 PRO B N 1
ATOM 1821 C CA . PRO B 1 101 ? -3.484 -16.641 -12.469 1 97.44 101 PRO B CA 1
ATOM 1822 C C . PRO B 1 101 ? -3.021 -16.828 -11.031 1 97.44 101 PRO B C 1
ATOM 1824 O O . PRO B 1 101 ? -2.025 -16.234 -10.609 1 97.44 101 PRO B O 1
ATOM 1827 N N . ALA B 1 102 ? -3.797 -17.656 -10.383 1 97.75 102 ALA B N 1
ATOM 1828 C CA . ALA B 1 102 ? -3.393 -17.969 -9.016 1 97.75 102 ALA B CA 1
ATOM 1829 C C . ALA B 1 102 ? -1.975 -18.531 -8.977 1 97.75 102 ALA B C 1
ATOM 1831 O O . ALA B 1 102 ? -1.565 -19.266 -9.883 1 97.75 102 ALA B O 1
ATOM 1832 N N . ILE B 1 103 ? -1.293 -18.188 -7.953 1 96.12 103 ILE B N 1
ATOM 1833 C CA . ILE B 1 103 ? 0.024 -18.766 -7.707 1 96.12 103 ILE B CA 1
ATOM 1834 C C . ILE B 1 103 ? -0.09 -19.891 -6.684 1 96.12 103 ILE B C 1
ATOM 1836 O O . ILE B 1 103 ? -0.762 -19.75 -5.66 1 96.12 103 ILE B O 1
ATOM 1840 N N . ASP B 1 104 ? 0.601 -21 -6.973 1 96.06 104 ASP B N 1
ATOM 1841 C CA . ASP B 1 104 ? 0.595 -22.156 -6.082 1 96.06 104 ASP B CA 1
ATOM 1842 C C . ASP B 1 104 ? 1.977 -22.812 -6.016 1 96.06 104 ASP B C 1
ATOM 1844 O O . ASP B 1 104 ? 2.355 -23.562 -6.906 1 96.06 104 ASP B O 1
ATOM 1848 N N . TYR B 1 105 ? 2.572 -22.562 -4.902 1 92.38 105 TYR B N 1
ATOM 1849 C CA . TYR B 1 105 ? 3.885 -23.172 -4.703 1 92.38 105 TYR B CA 1
ATOM 1850 C C . TYR B 1 105 ? 3.838 -24.234 -3.609 1 92.38 105 TYR B C 1
ATOM 1852 O O . TYR B 1 105 ? 4.875 -24.609 -3.068 1 92.38 105 TYR B O 1
ATOM 1860 N N . GLY B 1 106 ? 2.76 -24.672 -3.316 1 91.88 106 GLY B N 1
ATOM 1861 C CA . GLY B 1 106 ? 2.592 -25.609 -2.215 1 91.88 106 GLY B CA 1
ATOM 1862 C C . GLY B 1 106 ? 2.555 -24.938 -0.858 1 91.88 106 GLY B C 1
ATOM 1863 O O . GLY B 1 106 ? 1.484 -24.781 -0.265 1 91.88 106 GLY B O 1
ATOM 1864 N N . PHE B 1 107 ? 3.637 -24.328 -0.505 1 92.06 107 PHE B N 1
ATOM 1865 C CA . PHE B 1 107 ? 3.736 -23.656 0.787 1 92.06 107 PHE B CA 1
ATOM 1866 C C . PHE B 1 107 ? 3.172 -22.25 0.709 1 92.06 107 PHE B C 1
ATOM 1868 O O . PHE B 1 107 ? 2.963 -21.594 1.737 1 92.06 107 PHE B O 1
ATOM 1875 N N . MET B 1 108 ? 2.943 -21.766 -0.441 1 95.12 108 MET B N 1
ATOM 1876 C CA . MET B 1 108 ? 2.389 -20.438 -0.692 1 95.12 108 MET B CA 1
ATOM 1877 C C . MET B 1 108 ? 1.289 -20.5 -1.747 1 95.12 108 MET B C 1
ATOM 1879 O O . MET B 1 108 ? 1.423 -21.203 -2.748 1 95.12 108 MET B O 1
ATOM 1883 N N . TYR B 1 109 ? 0.129 -19.891 -1.502 1 97.81 109 TYR B N 1
ATOM 1884 C CA . TYR B 1 109 ? -1.019 -19.828 -2.4 1 97.81 109 TYR B CA 1
ATOM 1885 C C . TYR B 1 109 ? -1.604 -18.422 -2.428 1 97.81 109 TYR B C 1
ATOM 1887 O O . TYR B 1 109 ? -1.765 -17.781 -1.381 1 97.81 109 TYR B O 1
ATOM 1895 N N . GLY B 1 110 ? -1.834 -17.844 -3.645 1 98.12 110 GLY B N 1
ATOM 1896 C CA . GLY B 1 110 ? -2.324 -16.484 -3.73 1 98.12 110 GLY B CA 1
ATOM 1897 C C . GLY B 1 110 ? -3.219 -16.25 -4.934 1 98.12 110 GLY B C 1
ATOM 1898 O O . GLY B 1 110 ? -3.043 -16.875 -5.98 1 98.12 110 GLY B O 1
ATOM 1899 N N . ILE B 1 111 ? -4.191 -15.422 -4.801 1 98.81 111 ILE B N 1
ATOM 1900 C CA . ILE B 1 111 ? -5.078 -14.984 -5.875 1 98.81 111 ILE B CA 1
ATOM 1901 C C . ILE B 1 111 ? -5 -13.469 -6.02 1 98.81 111 ILE B C 1
ATOM 1903 O O . ILE B 1 111 ? -4.492 -12.773 -5.137 1 98.81 111 ILE B O 1
ATOM 1907 N N . SER B 1 112 ? -5.438 -12.984 -7.16 1 98.81 112 SER B N 1
ATOM 1908 C CA . SER B 1 112 ? -5.465 -11.547 -7.402 1 98.81 112 SER B CA 1
ATOM 1909 C C . SER B 1 112 ? -6.645 -11.156 -8.289 1 98.81 112 SER B C 1
ATOM 1911 O O . SER B 1 112 ? -7.105 -11.953 -9.102 1 98.81 112 SER B O 1
ATOM 1913 N N . PHE B 1 113 ? -7.188 -9.953 -8.102 1 98.88 113 PHE B N 1
ATOM 1914 C CA . PHE B 1 113 ? -8.273 -9.398 -8.898 1 98.88 113 PHE B CA 1
ATOM 1915 C C . PHE B 1 113 ? -8.211 -7.875 -8.906 1 98.88 113 PHE B C 1
ATOM 1917 O O . PHE B 1 113 ? -7.465 -7.277 -8.133 1 98.88 113 PHE B O 1
ATOM 1924 N N . GLN B 1 114 ? -8.914 -7.258 -9.773 1 98.88 114 GLN B N 1
ATOM 1925 C CA . GLN B 1 114 ? -9.18 -5.824 -9.773 1 98.88 114 GLN B CA 1
ATOM 1926 C C . GLN B 1 114 ? -10.562 -5.523 -9.203 1 98.88 114 GLN B C 1
ATOM 1928 O O . GLN B 1 114 ? -11.531 -6.234 -9.484 1 98.88 114 GLN B O 1
ATOM 1933 N N . ASP B 1 115 ? -10.656 -4.527 -8.375 1 98.88 115 ASP B N 1
ATOM 1934 C CA . ASP B 1 115 ? -11.961 -4.059 -7.914 1 98.88 115 ASP B CA 1
ATOM 1935 C C . ASP B 1 115 ? -12.68 -3.273 -9.016 1 98.88 115 ASP B C 1
ATOM 1937 O O . ASP B 1 115 ? -12.234 -3.25 -10.164 1 98.88 115 ASP B O 1
ATOM 1941 N N . LEU B 1 116 ? -13.812 -2.605 -8.727 1 98.88 116 LEU B N 1
ATOM 1942 C CA . LEU B 1 116 ? -14.664 -1.976 -9.727 1 98.88 116 LEU B CA 1
ATOM 1943 C C . LEU B 1 116 ? -13.953 -0.805 -10.391 1 98.88 116 LEU B C 1
ATOM 1945 O O . LEU B 1 116 ? -14.336 -0.378 -11.484 1 98.88 116 LEU B O 1
ATOM 1949 N N . ASP B 1 117 ? -12.898 -0.237 -9.75 1 98.88 117 ASP B N 1
ATOM 1950 C CA . ASP B 1 117 ? -12.203 0.95 -10.25 1 98.88 117 ASP B CA 1
ATOM 1951 C C . ASP B 1 117 ? -10.82 0.598 -10.781 1 98.88 117 ASP B C 1
ATOM 1953 O O . ASP B 1 117 ? -10.031 1.487 -11.102 1 98.88 117 ASP B O 1
ATOM 1957 N N . GLY B 1 118 ? -10.508 -0.721 -10.797 1 98.69 118 GLY B N 1
ATOM 1958 C CA . GLY B 1 118 ? -9.281 -1.187 -11.422 1 98.69 118 GLY B CA 1
ATOM 1959 C C . GLY B 1 118 ? -8.117 -1.294 -10.453 1 98.69 118 GLY B C 1
ATOM 1960 O O . GLY B 1 118 ? -6.988 -1.578 -10.852 1 98.69 118 GLY B O 1
ATOM 1961 N N . HIS B 1 119 ? -8.281 -0.992 -9.211 1 98.88 119 HIS B N 1
ATOM 1962 C CA . HIS B 1 119 ? -7.227 -1.227 -8.234 1 98.88 119 HIS B CA 1
ATOM 1963 C C . HIS B 1 119 ? -6.961 -2.717 -8.055 1 98.88 119 HIS B C 1
ATOM 1965 O O . HIS B 1 119 ? -7.902 -3.518 -8.016 1 98.88 119 HIS B O 1
ATOM 1971 N N . VAL B 1 120 ? -5.746 -3.105 -7.883 1 98.94 120 VAL B N 1
ATOM 1972 C CA . VAL B 1 120 ? -5.367 -4.512 -7.812 1 98.94 120 VAL B CA 1
ATOM 1973 C C . VAL B 1 120 ? -5.262 -4.945 -6.355 1 98.94 120 VAL B C 1
ATOM 1975 O O . VAL B 1 120 ? -4.555 -4.316 -5.562 1 98.94 120 VAL B O 1
ATOM 1978 N N . TRP B 1 121 ? -5.918 -6 -6.012 1 98.94 121 TRP B N 1
ATOM 1979 C CA . TRP B 1 121 ? -5.898 -6.633 -4.699 1 98.94 121 TRP B CA 1
ATOM 1980 C C . TRP B 1 121 ? -5.383 -8.062 -4.789 1 98.94 121 TRP B C 1
ATOM 1982 O O . TRP B 1 121 ? -5.676 -8.773 -5.754 1 98.94 121 TRP B O 1
ATOM 1992 N N . GLU B 1 122 ? -4.676 -8.477 -3.766 1 98.88 122 GLU B N 1
ATOM 1993 C CA . GLU B 1 122 ? -4.234 -9.867 -3.631 1 98.88 122 GLU B CA 1
ATOM 1994 C C . GLU B 1 122 ? -4.586 -10.422 -2.256 1 98.88 122 GLU B C 1
ATOM 1996 O O . GLU B 1 122 ? -4.598 -9.688 -1.266 1 98.88 122 GLU B O 1
ATOM 2001 N N . PHE B 1 123 ? -4.938 -11.633 -2.246 1 98.75 123 PHE B N 1
ATOM 2002 C CA . PHE B 1 123 ? -4.969 -12.422 -1.023 1 98.75 123 PHE B CA 1
ATOM 2003 C C . PHE B 1 123 ? -3.977 -13.578 -1.099 1 98.75 123 PHE B C 1
ATOM 2005 O O . PHE B 1 123 ? -3.953 -14.32 -2.082 1 98.75 123 PHE B O 1
ATOM 2012 N N . MET B 1 124 ? -3.166 -13.695 -0.06 1 98.19 124 MET B N 1
ATOM 2013 C CA . MET B 1 124 ? -2.082 -14.672 -0.057 1 98.19 124 MET B CA 1
ATOM 2014 C C . MET B 1 124 ? -2.078 -15.477 1.24 1 98.19 124 MET B C 1
ATOM 2016 O O . MET B 1 124 ? -2.182 -14.906 2.328 1 98.19 124 MET B O 1
ATOM 2020 N N . TRP B 1 125 ? -1.927 -16.766 1.081 1 97.5 125 TRP B N 1
ATOM 2021 C CA . TRP B 1 125 ? -1.739 -17.688 2.205 1 97.5 125 TRP B CA 1
ATOM 2022 C C . TRP B 1 125 ? -0.352 -18.312 2.168 1 97.5 125 TRP B C 1
ATOM 2024 O O . TRP B 1 125 ? 0.124 -18.719 1.105 1 97.5 125 TRP B O 1
ATOM 2034 N N . MET B 1 126 ? 0.316 -18.266 3.27 1 93.44 126 MET B N 1
ATOM 2035 C CA . MET B 1 126 ? 1.595 -18.969 3.416 1 93.44 126 MET B CA 1
ATOM 2036 C C . MET B 1 126 ? 1.554 -19.938 4.586 1 93.44 126 MET B C 1
ATOM 2038 O O . MET B 1 126 ? 1.075 -19.594 5.668 1 93.44 126 MET B O 1
ATOM 2042 N N . ASP B 1 127 ? 2.018 -21.078 4.32 1 86.81 127 ASP B N 1
ATOM 2043 C CA . ASP B 1 127 ? 2.162 -22.062 5.387 1 86.81 127 ASP B CA 1
ATOM 2044 C C . ASP B 1 127 ? 3.398 -21.766 6.238 1 86.81 127 ASP B C 1
ATOM 2046 O O . ASP B 1 127 ? 4.52 -22.094 5.84 1 86.81 127 ASP B O 1
ATOM 2050 N N . MET B 1 128 ? 3.244 -20.969 7.219 1 70.06 128 MET B N 1
ATOM 2051 C CA . MET B 1 128 ? 4.375 -20.562 8.055 1 70.06 128 MET B CA 1
ATOM 2052 C C . MET B 1 128 ? 5.047 -21.797 8.672 1 70.06 128 MET B C 1
ATOM 2054 O O . MET B 1 128 ? 6.18 -21.703 9.141 1 70.06 128 MET B O 1
ATOM 2058 N N . SER B 1 129 ? 4.227 -22.797 8.977 1 62.34 129 SER B N 1
ATOM 2059 C CA . SER B 1 129 ? 4.863 -24 9.492 1 62.34 129 SER B CA 1
ATOM 2060 C C . SER B 1 129 ? 5.938 -24.516 8.531 1 62.34 129 SER B C 1
ATOM 2062 O O . SER B 1 129 ? 6.918 -25.125 8.961 1 62.34 129 SER B O 1
ATOM 2064 N N . ALA B 1 130 ? 5.77 -24.281 7.246 1 53.06 130 ALA B N 1
ATOM 2065 C CA . ALA B 1 130 ? 6.758 -24.688 6.25 1 53.06 130 ALA B CA 1
ATOM 2066 C C . ALA B 1 130 ? 7.945 -23.734 6.234 1 53.06 130 ALA B C 1
ATOM 2068 O O . ALA B 1 130 ? 9.031 -24.094 5.762 1 53.06 130 ALA B O 1
ATOM 2069 N N . GLN B 1 131 ? 7.785 -22.391 6.324 1 50.75 131 GLN B N 1
ATOM 2070 C CA . GLN B 1 131 ? 8.867 -21.406 6.359 1 50.75 131 GLN B CA 1
ATOM 2071 C C . GLN B 1 131 ? 9.883 -21.75 7.441 1 50.75 131 GLN B C 1
ATOM 2073 O O . GLN B 1 131 ? 11.07 -21.438 7.312 1 50.75 131 GLN B O 1
ATOM 2078 N N . GLN B 1 132 ? 9.477 -22.094 8.664 1 43.81 132 GLN B N 1
ATOM 2079 C CA . GLN B 1 132 ? 10.414 -22.516 9.703 1 43.81 132 GLN B CA 1
ATOM 2080 C C . GLN B 1 132 ? 11.258 -23.703 9.234 1 43.81 132 GLN B C 1
ATOM 2082 O O . GLN B 1 132 ? 12.312 -23.984 9.805 1 43.81 132 GLN B O 1
ATOM 2087 N N . GLN B 1 133 ? 10.781 -24.422 8.375 1 36.47 133 GLN B N 1
ATOM 2088 C CA . GLN B 1 133 ? 11.578 -25.594 8.016 1 36.47 133 GLN B CA 1
ATOM 2089 C C . GLN B 1 133 ? 12.711 -25.219 7.062 1 36.47 133 GLN B C 1
ATOM 2091 O O . GLN B 1 133 ? 13.617 -26.016 6.832 1 36.47 133 GLN B O 1
ATOM 2096 N N . ALA B 1 134 ? 12.672 -24.125 6.266 1 37.22 134 ALA B N 1
ATOM 2097 C CA . ALA B 1 134 ? 13.898 -23.891 5.5 1 37.22 134 ALA B CA 1
ATOM 2098 C C . ALA B 1 134 ? 15.016 -23.359 6.398 1 37.22 134 ALA B C 1
ATOM 2100 O O . ALA B 1 134 ? 14.766 -22.578 7.316 1 37.22 134 ALA B O 1
#

Foldseek 3Di:
DAADEAEDEDAQPVLLQQLVVLLVWDWDVVPDDRFWTWTDPDPRYTYIYGYLVRVVVVDDDHDDQLVVDADDEAEDEDPDLVSQVSSVVSNVVSPWAFDDDWDPPPQKTKGWIAHPRNHIYMYMYGNVVVVVVD/DAADEAEDEDAQPVLQQQLVVLLVWDWDVVPDDRFWTWTDDDPRYTYIYGYLVRVVVVDDDHDDQLVVDADDEAEDEDPDLVSQVSSVVSNVVSPWAFDDDWDPDPQKTKGWIAHPRNHIYMYMYGNVVVVVVD

Secondary structure (DSSP, 8-state):
---EEEEEEES-HHHHHHHHHHTT-EE-GGG--SSEEEEEEETTEEEEEEEHHHHHTT-SSPBP-TTT-B--EEEEE-SSHHHHHHHHHHHHHTT-EE-SPPEE-SSEEEEEEE-TT--EEEEEEE-HHHHTT-/---EEEEEEES-HHHHHHHHHHTT-EE-GGG--SSEEEEEEETTEEEEEEEHHHHHTT-SSPBP-TTT-B--EEEEE-SSHHHHHHHHHHHHHTT-EE-SPPEE-SSEEEEEEE-TT--EEEEEEE-HHHHTT-

Ra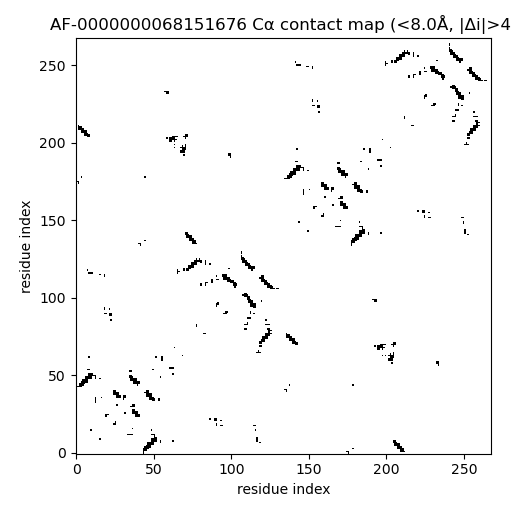dius of gyration: 17.9 Å; Cα contacts (8 Å, |Δi|>4): 592; chains: 2; bounding box: 41×48×42 Å

pLDDT: mean 95.51, std 11.0, range [36.47, 98.94]

Organism: Rhizobium meliloti (strain 1021) (NCBI:txid266834)

Solvent-accessible surface area (backbone atoms only — not comparable to full-atom values): 14124 Å² total; per-residue (Å²): 137,58,32,40,35,44,34,32,58,28,89,49,58,69,59,51,52,52,38,44,41,64,58,70,45,50,66,45,64,93,63,35,60,97,50,30,42,27,34,47,71,42,101,47,37,34,36,33,44,19,22,50,74,55,41,50,74,78,51,81,79,41,70,46,58,45,90,66,19,48,60,55,41,48,33,32,51,34,95,35,62,67,52,29,53,51,46,51,53,33,36,45,74,57,61,27,40,82,63,56,81,67,46,77,69,82,50,35,35,34,37,39,29,21,47,89,64,45,52,38,40,33,30,35,17,65,45,60,79,57,59,72,68,106,136,60,33,41,35,46,33,34,58,28,88,49,57,69,60,49,50,51,36,45,41,63,58,68,43,50,65,44,65,91,63,34,60,97,49,29,42,26,33,48,70,42,99,48,36,33,37,34,45,19,23,49,74,56,41,50,74,77,51,80,81,41,70,45,58,46,91,66,18,48,61,57,40,46,32,31,51,35,95,35,63,66,51,29,53,52,46,49,53,34,36,45,74,56,62,25,42,83,63,56,81,67,46,77,69,80,49,35,35,33,38,41,29,21,47,89,65,46,53,38,40,32,33,34,19,66,44,60,82,56,59,70,68,106

Nearest PDB structures (foldseek):
  4gym-assembly1_A  TM=9.626E-01  e=1.017E-18  Conexibacter woesei DSM 14684
  4gym-assembly1_B  TM=9.638E-01  e=2.330E-18  Conexibacter woesei DSM 14684
  4pav-assembly1_A  TM=8.803E-01  e=1.967E-11  Staphylococcus aureus
  2a4x-assembly1_B  TM=7.909E-01  e=2.494E-08  Streptomyces caespitosus
  1kll-assembly1_A-2  TM=7.635E-01  e=4.155E-08  Streptomyces lavendulae